Protein AF-A0A1N7HBE9-F1 (afdb_monomer)

Sequence (327 aa):
MQESDSPNISLRGACPQGVALETVLSQELDSTIQSYLCTLSNEVPDSTYLSHKTTLQTFCEWCITNSVRFDGPIEEDVCQFIQHLLWDSDLAIATVRSHICSLGNYLAYAFQQNPELVMHHLASPLVGASNPDLETLGKQIIGNRVSETSSVTSSDVIESLISDLRQRQFGTRTHAYLELLLDTKSRPEQIRQLNLKDLALKRGQVRVGIPDTHVVNTVGLVTERSVALTKKTVDAVETYVEYERDDVIKTEAEPLFTTLNGRASRSTLRRSIKRASQEAVSNSSLTQQPSGASLTEHDVSEIQPQPITPNDVWQYATSKILEVDNK

Nearest PDB structures (foldseek):
  3nrw-assembly1_A  TM=8.653E-01  e=2.962E-01  Haloarcula marismortui

Mean predicted aligned error: 10.32 Å

InterPro domains:
  IPR002104 Integrase, catalytic domain [PF00589] (154-283)
  IPR002104 Integrase, catalytic domain [PS51898] (147-327)
  IPR010998 Integrase/recombinase, N-terminal [G3DSA:1.10.150.130] (25-129)
  IPR011010 DNA breaking-rejoining enzyme, catalytic core [SSF56349] (154-280)
  IPR013762 Integrase-like, catalytic domain superfamily [G3DSA:1.10.443.10] (152-313)

Radius of gyration: 26.14 Å; Cα contacts (8 Å, |Δi|>4): 370; chains: 1; bounding box: 101×77×58 Å

Solvent-accessible surface area (backbone atoms only — not comparable to full-atom values): 18674 Å² total; per-residue (Å²): 132,90,82,91,83,79,89,83,87,80,78,84,78,84,77,75,65,63,66,58,49,56,52,51,54,53,50,54,54,47,53,53,50,50,54,53,50,56,53,35,64,75,69,46,58,69,71,59,34,49,52,38,52,54,38,51,51,56,49,48,55,48,31,64,75,66,71,59,72,96,85,64,88,55,53,65,58,50,51,53,50,52,49,41,42,46,67,79,63,65,43,55,68,72,57,51,50,53,36,50,56,39,48,25,45,49,49,14,51,77,68,49,49,52,42,71,59,44,43,47,57,63,24,32,77,22,52,81,36,93,48,68,67,46,24,50,46,19,45,60,71,64,34,71,78,68,66,77,68,71,47,70,72,50,52,56,49,50,53,37,28,54,51,39,28,65,74,76,38,57,25,31,72,59,35,29,53,49,39,51,23,45,60,62,46,42,57,58,67,43,64,57,66,33,25,55,87,36,50,39,60,96,74,28,30,37,53,42,59,43,62,67,90,37,70,47,23,65,66,64,72,34,49,53,30,80,36,73,44,52,70,70,39,37,58,22,38,51,41,13,62,75,77,64,50,52,72,78,58,85,49,98,69,42,55,56,50,42,35,90,87,29,66,52,47,73,68,54,56,36,49,46,39,26,52,46,29,51,51,20,48,71,74,35,76,88,67,67,70,78,92,83,71,95,73,62,89,85,70,79,77,80,81,73,81,78,67,45,40,52,63,56,50,21,49,51,35,47,51,49,57,56,58,65,75,78,113

pLDDT: mean 81.14, std 20.46, range [28.23, 98.56]

Foldseek 3Di:
DDDDDDDDDDDDDDDPPVVVVLVVQLVVLVVLLCVVLVLCVVQDDPVLSVLLVVLSVLLSVLCSVVVPGPPDDCLVVLVVVLVCCCPVVVDDLVSSLSSLLSVLLSVCLVVLHASLLSLLSNLLVQCVDPDPSSNVSSCPSNDCLLPDCPPPLNLVLLVLLLVCCLPPVFLALLNLLLQCLQQRLDASVQSLQDAPVQDPLVQQKGKTAHDCVRPCCVSPSHGIGITHHDPSSSRRLVSNQPPPADPCDPDPRHGSDADVVGRQDQVRNFVSQQVSSLVSCVVDCVPDDPPDDDDDPVPPPPDDRRGDGSSSSSSSSSVVSSVPVPD

Structure (mmCIF, N/CA/C/O backbone):
data_AF-A0A1N7HBE9-F1
#
_entry.id   AF-A0A1N7HBE9-F1
#
loop_
_atom_site.group_PDB
_atom_site.id
_atom_site.type_symbol
_atom_site.label_atom_id
_atom_site.label_alt_id
_atom_site.label_comp_id
_atom_site.label_asym_id
_atom_site.label_entity_id
_atom_site.label_seq_id
_atom_site.pdbx_PDB_ins_code
_atom_site.Cartn_x
_atom_site.Cartn_y
_atom_site.Cartn_z
_atom_site.occupancy
_atom_site.B_iso_or_equiv
_atom_site.auth_seq_id
_atom_site.auth_comp_id
_atom_site.auth_asym_id
_atom_site.auth_atom_id
_atom_site.pdbx_PDB_model_num
ATOM 1 N N . MET A 1 1 ? 75.462 -30.621 -12.087 1.00 37.31 1 MET A N 1
ATOM 2 C CA . MET A 1 1 ? 75.060 -30.750 -13.498 1.00 37.31 1 MET A CA 1
ATOM 3 C C . MET A 1 1 ? 74.000 -31.834 -13.529 1.00 37.31 1 MET A C 1
ATOM 5 O O . MET A 1 1 ? 74.346 -32.939 -13.140 1.00 37.31 1 MET A O 1
ATOM 9 N N . GLN A 1 2 ? 72.767 -31.458 -13.903 1.00 33.84 2 GLN A N 1
ATOM 10 C CA . GLN A 1 2 ? 71.602 -32.316 -14.203 1.00 33.84 2 GLN A CA 1
ATOM 11 C C . GLN A 1 2 ? 71.004 -33.134 -13.045 1.00 33.84 2 GLN A C 1
ATOM 13 O O . GLN A 1 2 ? 71.726 -33.657 -12.210 1.00 33.84 2 GLN A O 1
ATOM 18 N N . GLU A 1 3 ? 69.700 -33.345 -12.927 1.00 33.28 3 GLU A N 1
ATOM 19 C CA . GLU A 1 3 ? 68.480 -32.698 -13.427 1.00 33.28 3 GLU A CA 1
ATOM 20 C C . GLU A 1 3 ? 67.367 -33.326 -12.573 1.00 33.28 3 GLU A C 1
ATOM 22 O O . GLU A 1 3 ? 67.405 -34.515 -12.254 1.00 33.28 3 GLU A O 1
ATOM 27 N N . SER A 1 4 ? 66.437 -32.500 -12.121 1.00 36.34 4 SER A N 1
ATOM 28 C CA . SER A 1 4 ? 65.247 -32.876 -11.369 1.00 36.34 4 SER A CA 1
ATOM 29 C C . SER A 1 4 ? 64.140 -33.290 -12.333 1.00 36.34 4 SER A C 1
ATOM 31 O O . SER A 1 4 ? 63.755 -32.464 -13.153 1.00 36.34 4 SER A O 1
ATOM 33 N N . ASP A 1 5 ? 63.573 -34.486 -12.173 1.00 34.78 5 ASP A N 1
ATOM 34 C CA . ASP A 1 5 ? 62.325 -34.869 -12.841 1.00 34.78 5 ASP A CA 1
ATOM 35 C C . ASP A 1 5 ? 61.364 -35.524 -11.843 1.00 34.78 5 ASP A C 1
ATOM 37 O O . ASP A 1 5 ? 61.576 -36.628 -11.344 1.00 34.78 5 ASP A O 1
ATOM 41 N N . SER A 1 6 ? 60.293 -34.794 -11.532 1.00 36.91 6 SER A N 1
ATOM 42 C CA . SER A 1 6 ? 59.056 -35.303 -10.938 1.00 36.91 6 SER A CA 1
ATOM 43 C C . SER A 1 6 ? 57.959 -35.176 -11.995 1.00 36.91 6 SER A C 1
ATOM 45 O O . SER A 1 6 ? 57.883 -34.131 -12.645 1.00 36.91 6 SER A O 1
ATOM 47 N N . PRO A 1 7 ? 57.089 -36.181 -12.185 1.00 36.28 7 PRO A N 1
ATOM 48 C CA . PRO A 1 7 ? 56.039 -36.094 -13.179 1.00 36.28 7 PRO A CA 1
ATOM 49 C C . PRO A 1 7 ? 54.898 -35.191 -12.699 1.00 36.28 7 PRO A C 1
ATOM 51 O O . PRO A 1 7 ? 54.380 -35.290 -11.587 1.00 36.28 7 PRO A O 1
ATOM 54 N N . ASN A 1 8 ? 54.535 -34.312 -13.618 1.00 30.67 8 ASN A N 1
ATOM 55 C CA . ASN A 1 8 ? 53.486 -33.311 -13.600 1.00 30.67 8 ASN A CA 1
ATOM 56 C C . ASN A 1 8 ? 52.090 -33.978 -13.582 1.00 30.67 8 ASN A C 1
ATOM 58 O O . ASN A 1 8 ? 51.734 -34.681 -14.529 1.00 30.67 8 ASN A O 1
ATOM 62 N N . ILE A 1 9 ? 51.290 -33.765 -12.528 1.00 31.31 9 ILE A N 1
ATOM 63 C CA . ILE A 1 9 ? 49.853 -34.095 -12.519 1.00 31.31 9 ILE A CA 1
ATOM 64 C C . ILE A 1 9 ? 49.093 -32.840 -12.949 1.00 31.31 9 ILE A C 1
ATOM 66 O O . ILE A 1 9 ? 48.903 -31.899 -12.180 1.00 31.31 9 ILE A O 1
ATOM 70 N N . SER A 1 10 ? 48.681 -32.855 -14.213 1.00 31.17 10 SER A N 1
ATOM 71 C CA . SER A 1 10 ? 47.891 -31.820 -14.868 1.00 31.17 10 SER A CA 1
ATOM 72 C C . SER A 1 10 ? 46.397 -31.964 -14.542 1.00 31.17 10 SER A C 1
ATOM 74 O O . SER A 1 10 ? 45.813 -33.032 -14.712 1.00 31.17 10 SER A O 1
ATOM 76 N N . LEU A 1 11 ? 45.820 -30.847 -14.087 1.00 29.89 11 LEU A N 1
ATOM 77 C CA . LEU A 1 11 ? 44.450 -30.360 -14.298 1.00 29.89 11 LEU A CA 1
ATOM 78 C C . LEU A 1 11 ? 43.275 -31.309 -13.979 1.00 29.89 11 LEU A C 1
ATOM 80 O O . LEU A 1 11 ? 42.759 -32.039 -14.823 1.00 29.89 11 LEU A O 1
ATOM 84 N N . ARG A 1 12 ? 42.737 -31.152 -12.760 1.00 28.61 12 ARG A N 1
ATOM 85 C CA . ARG A 1 12 ? 41.327 -31.436 -12.449 1.00 28.61 12 ARG A CA 1
ATOM 86 C C . ARG A 1 12 ? 40.442 -30.408 -13.159 1.00 28.61 12 ARG A C 1
ATOM 88 O O . ARG A 1 12 ? 40.644 -29.207 -13.001 1.00 28.61 12 ARG A O 1
ATOM 95 N N . GLY A 1 13 ? 39.470 -30.909 -13.918 1.00 30.61 13 GLY A N 1
ATOM 96 C CA . GLY A 1 13 ? 38.489 -30.122 -14.656 1.00 30.61 13 GLY A CA 1
ATOM 97 C C . GLY A 1 13 ? 37.673 -29.177 -13.773 1.00 30.61 13 GLY A C 1
ATOM 98 O O . GLY A 1 13 ? 37.251 -29.526 -12.670 1.00 30.61 13 GLY A O 1
ATOM 99 N N . ALA A 1 14 ? 37.452 -27.976 -14.304 1.00 32.94 14 ALA A N 1
ATOM 100 C CA . ALA A 1 14 ? 36.482 -27.021 -13.801 1.00 32.94 14 ALA A CA 1
ATOM 101 C C . ALA A 1 14 ? 35.058 -27.583 -13.970 1.00 32.94 14 ALA A C 1
ATOM 103 O O . ALA A 1 14 ? 34.699 -28.119 -15.017 1.00 32.94 14 ALA A O 1
ATOM 104 N N . CYS A 1 15 ? 34.265 -27.476 -12.908 1.00 29.22 15 CYS A N 1
ATOM 105 C CA . CYS A 1 15 ? 32.875 -27.916 -12.835 1.00 29.22 15 CYS A CA 1
ATOM 106 C C . CYS A 1 15 ? 31.952 -26.947 -13.618 1.00 29.22 15 CYS A C 1
ATOM 108 O O . CYS A 1 15 ? 32.103 -25.736 -13.460 1.00 29.22 15 CYS A O 1
ATOM 110 N N . PRO A 1 16 ? 30.956 -27.424 -14.392 1.00 38.62 16 PRO A N 1
ATOM 111 C CA . PRO A 1 16 ? 30.071 -26.601 -15.228 1.00 38.62 16 PRO A CA 1
ATOM 112 C C . PRO A 1 16 ? 28.869 -26.033 -14.445 1.00 38.62 16 PRO A C 1
ATOM 114 O O . PRO A 1 16 ? 27.728 -26.118 -14.888 1.00 38.62 16 PRO A O 1
ATOM 117 N N . GLN A 1 17 ? 29.098 -25.485 -13.249 1.00 39.75 17 GLN A N 1
ATOM 118 C CA . GLN A 1 17 ? 28.000 -25.014 -12.390 1.00 39.75 17 GLN A CA 1
ATOM 119 C C . GLN A 1 17 ? 27.461 -23.623 -12.778 1.00 39.75 17 GLN A C 1
ATOM 121 O O . GLN A 1 17 ? 26.322 -23.323 -12.447 1.00 39.75 17 GLN A O 1
ATOM 126 N N . GLY A 1 18 ? 28.222 -22.804 -13.518 1.00 36.31 18 GLY A N 1
ATOM 127 C CA . GLY A 1 18 ? 27.780 -21.468 -13.957 1.00 36.31 18 GLY A CA 1
ATOM 128 C C . GLY A 1 18 ? 26.746 -21.498 -15.090 1.00 36.31 18 GLY A C 1
ATOM 129 O O . GLY A 1 18 ? 25.672 -20.924 -14.961 1.00 36.31 18 GLY A O 1
ATOM 130 N N . VAL A 1 19 ? 27.022 -22.259 -16.155 1.00 41.72 19 VAL A N 1
ATOM 131 C CA . VAL A 1 19 ? 26.182 -22.310 -17.371 1.00 41.72 19 VAL A CA 1
ATOM 132 C C . VAL A 1 19 ? 24.812 -22.942 -17.102 1.00 41.72 19 VAL A C 1
ATOM 134 O O . VAL A 1 19 ? 23.796 -22.500 -17.636 1.00 41.72 19 VAL A O 1
ATOM 137 N N . ALA A 1 20 ? 24.763 -23.967 -16.247 1.00 39.22 20 ALA A N 1
ATOM 138 C CA . ALA A 1 20 ? 23.508 -24.614 -15.874 1.00 39.22 20 ALA A CA 1
ATOM 139 C C . ALA A 1 20 ? 22.602 -23.682 -15.051 1.00 39.22 20 ALA A C 1
ATOM 141 O O . ALA A 1 20 ? 21.390 -23.707 -15.232 1.00 39.22 20 ALA A O 1
ATOM 142 N N . LEU A 1 21 ? 23.179 -22.839 -14.187 1.00 40.28 21 LEU A N 1
ATOM 143 C CA . LEU A 1 21 ? 22.418 -21.911 -13.350 1.00 40.28 21 LEU A CA 1
ATOM 144 C C . LEU A 1 21 ? 21.901 -20.704 -14.152 1.00 40.28 21 LEU A C 1
ATOM 146 O O . LEU A 1 21 ? 20.743 -20.330 -14.001 1.00 40.28 21 LEU A O 1
ATOM 150 N N . GLU A 1 22 ? 22.722 -20.146 -15.050 1.00 43.97 22 GLU A N 1
ATOM 151 C CA . GLU A 1 22 ? 22.319 -19.077 -15.985 1.00 43.97 22 GLU A CA 1
ATOM 152 C C . GLU A 1 22 ? 21.185 -19.526 -16.920 1.00 43.97 22 GLU A C 1
ATOM 154 O O . GLU A 1 22 ? 20.247 -18.771 -17.179 1.00 43.97 22 GLU A O 1
ATOM 159 N N . THR A 1 23 ? 21.226 -20.783 -17.377 1.00 48.75 23 THR A N 1
ATOM 160 C CA . THR A 1 23 ? 20.182 -21.363 -18.238 1.00 48.75 23 THR A CA 1
ATOM 161 C C . THR A 1 23 ? 18.854 -21.529 -17.491 1.00 48.75 23 THR A C 1
ATOM 163 O O . THR A 1 23 ? 17.800 -21.253 -18.056 1.00 48.75 23 THR A O 1
ATOM 166 N N . VAL A 1 24 ? 18.888 -21.949 -16.223 1.00 50.22 24 VAL A N 1
ATOM 167 C CA . VAL A 1 24 ? 17.680 -22.149 -15.400 1.00 50.22 24 VAL A CA 1
ATOM 168 C C . VAL A 1 24 ? 17.036 -20.813 -15.016 1.00 50.22 24 VAL A C 1
ATOM 170 O O . VAL A 1 24 ? 15.825 -20.667 -15.155 1.00 50.22 24 VAL A O 1
ATOM 173 N N . LEU A 1 25 ? 17.835 -19.815 -14.624 1.00 49.69 25 LEU A N 1
ATOM 174 C CA . LEU A 1 25 ? 17.343 -18.469 -14.300 1.00 49.69 25 LEU A CA 1
ATOM 175 C C . LEU A 1 25 ? 16.714 -17.775 -15.518 1.00 49.69 25 LEU A C 1
ATOM 177 O O . LEU A 1 25 ? 15.655 -17.161 -15.397 1.00 49.69 25 LEU A O 1
ATOM 181 N N . SER A 1 26 ? 17.319 -17.933 -16.702 1.00 57.06 26 SER A N 1
ATOM 182 C CA . SER A 1 26 ? 16.753 -17.421 -17.959 1.00 57.06 26 SER A CA 1
ATOM 183 C C . SER A 1 26 ? 15.410 -18.085 -18.287 1.00 57.06 26 SER A C 1
ATOM 185 O O . SER A 1 26 ? 14.478 -17.412 -18.711 1.00 57.06 26 SER A O 1
ATOM 187 N N . GLN A 1 27 ? 15.273 -19.391 -18.035 1.00 60.75 27 GLN A N 1
ATOM 188 C CA . GLN A 1 27 ? 14.037 -20.139 -18.294 1.00 60.75 27 GLN A CA 1
ATOM 189 C C . GLN A 1 27 ? 12.892 -19.786 -17.332 1.00 60.75 27 GLN A C 1
ATOM 191 O O . GLN A 1 27 ? 11.740 -19.698 -17.764 1.00 60.75 27 GLN A O 1
ATOM 196 N N . GLU A 1 28 ? 13.173 -19.581 -16.042 1.00 59.94 28 GLU A N 1
ATOM 197 C CA . GLU A 1 28 ? 12.152 -19.190 -15.059 1.00 59.94 28 GLU A CA 1
ATOM 198 C C . GLU A 1 28 ? 11.640 -17.764 -15.302 1.00 59.94 28 GLU A C 1
ATOM 200 O O . GLU A 1 28 ? 10.419 -17.543 -15.322 1.00 59.94 28 GLU A O 1
ATOM 205 N N . LEU A 1 29 ? 12.555 -16.822 -15.565 1.00 65.62 29 LEU A N 1
ATOM 206 C CA . LEU A 1 29 ? 12.225 -15.444 -15.925 1.00 65.62 29 LEU A CA 1
ATOM 207 C C . LEU A 1 29 ? 11.403 -15.400 -17.218 1.00 65.62 29 LEU A C 1
ATOM 209 O O . LEU A 1 29 ? 10.340 -14.775 -17.249 1.00 65.62 29 LEU A O 1
ATOM 213 N N . ASP A 1 30 ? 11.826 -16.151 -18.239 1.00 72.75 30 ASP A N 1
ATOM 214 C CA . ASP A 1 30 ? 11.079 -16.280 -19.486 1.00 72.75 30 ASP A CA 1
ATOM 215 C C . ASP A 1 30 ? 9.675 -16.833 -19.233 1.00 72.75 30 ASP A C 1
ATOM 217 O O . ASP A 1 30 ? 8.698 -16.258 -19.703 1.00 72.75 30 ASP A O 1
ATOM 221 N N . SER A 1 31 ? 9.521 -17.901 -18.447 1.00 79.31 31 SER A N 1
ATOM 222 C CA . SER A 1 31 ? 8.203 -18.513 -18.222 1.00 79.31 31 SER A CA 1
ATOM 223 C C . SER A 1 31 ? 7.200 -17.564 -17.545 1.00 79.31 31 SER A C 1
ATOM 225 O O . SER A 1 31 ? 6.038 -17.485 -17.961 1.00 79.31 31 SER A O 1
ATOM 227 N N . THR A 1 32 ? 7.650 -16.785 -16.555 1.00 85.31 32 THR A N 1
ATOM 228 C CA . THR A 1 32 ? 6.804 -15.833 -15.818 1.00 85.31 32 THR A CA 1
ATOM 229 C C . THR A 1 32 ? 6.439 -14.633 -16.691 1.00 85.31 32 THR A C 1
ATOM 231 O O . THR A 1 32 ? 5.277 -14.216 -16.727 1.00 85.31 32 THR A O 1
ATOM 234 N N . ILE A 1 33 ? 7.399 -14.114 -17.462 1.00 89.06 33 ILE A N 1
ATOM 235 C CA . ILE A 1 33 ? 7.169 -13.032 -18.427 1.00 89.06 33 ILE A CA 1
ATOM 236 C C . ILE A 1 33 ? 6.214 -13.475 -19.533 1.00 89.06 33 ILE A C 1
ATOM 238 O O . ILE A 1 33 ? 5.303 -12.725 -19.883 1.00 89.06 33 ILE A O 1
ATOM 242 N N . GLN A 1 34 ? 6.365 -14.692 -20.059 1.00 89.00 34 GLN A N 1
ATOM 243 C CA . GLN A 1 34 ? 5.455 -15.220 -21.076 1.00 89.00 34 GLN A CA 1
ATOM 244 C C . GLN A 1 34 ? 4.027 -15.348 -20.535 1.00 89.00 34 GLN A C 1
ATOM 246 O O . GLN A 1 34 ? 3.089 -14.934 -21.212 1.00 89.00 34 GLN A O 1
ATOM 251 N N . SER A 1 35 ? 3.846 -15.843 -19.305 1.00 91.44 35 SER A N 1
ATOM 252 C CA . SER A 1 35 ? 2.530 -15.914 -18.650 1.00 91.44 35 SER A CA 1
ATOM 253 C C . SER A 1 35 ? 1.878 -14.528 -18.508 1.00 91.44 35 SER A C 1
ATOM 255 O O . SER A 1 35 ? 0.718 -14.320 -18.887 1.00 91.44 35 SER A O 1
ATOM 257 N N . TYR A 1 36 ? 2.655 -13.548 -18.040 1.00 94.19 36 TYR A N 1
ATOM 258 C CA . TYR A 1 36 ? 2.229 -12.156 -17.912 1.00 94.19 36 TYR A CA 1
ATOM 259 C C . TYR A 1 36 ? 1.804 -11.547 -19.256 1.00 94.19 36 TYR A C 1
ATOM 261 O O . TYR A 1 36 ? 0.703 -11.006 -19.392 1.00 94.19 36 TYR A O 1
ATOM 269 N N . LEU A 1 37 ? 2.665 -11.663 -20.271 1.00 94.12 37 LEU A N 1
ATOM 270 C CA . LEU A 1 37 ? 2.432 -11.106 -21.601 1.00 94.12 37 LEU A CA 1
ATOM 271 C C . LEU A 1 37 ? 1.292 -11.811 -22.338 1.00 94.12 37 LEU A C 1
ATOM 273 O O . LEU A 1 37 ? 0.548 -11.147 -23.057 1.00 94.12 37 LEU A O 1
ATOM 277 N N . CYS A 1 38 ? 1.125 -13.122 -22.148 1.00 93.88 38 CYS A N 1
ATOM 278 C CA . CYS A 1 38 ? 0.017 -13.879 -22.722 1.00 93.88 38 CYS A CA 1
ATOM 279 C C . CYS A 1 38 ? -1.325 -13.357 -22.201 1.00 93.88 38 CYS A C 1
ATOM 281 O O . CYS A 1 38 ? -2.223 -13.075 -22.994 1.00 93.88 38 CYS A O 1
ATOM 283 N N . THR A 1 39 ? -1.434 -13.129 -20.892 1.00 94.06 39 THR A N 1
ATOM 284 C CA . THR A 1 39 ? -2.653 -12.563 -20.296 1.00 94.06 39 THR A CA 1
ATOM 285 C C . THR A 1 39 ? -2.919 -11.152 -20.821 1.00 94.06 39 THR A C 1
ATOM 287 O O . THR A 1 39 ? -4.007 -10.870 -21.314 1.00 94.06 39 THR A O 1
ATOM 290 N N . LEU A 1 40 ? -1.905 -10.280 -20.818 1.00 93.19 40 LEU A N 1
ATOM 291 C CA . LEU A 1 40 ? -2.038 -8.916 -21.342 1.00 93.19 40 LEU A CA 1
ATOM 292 C C . LEU A 1 40 ? -2.472 -8.882 -22.809 1.00 93.19 40 LEU A C 1
ATOM 294 O O . LEU A 1 40 ? -3.333 -8.086 -23.162 1.00 93.19 40 LEU A O 1
ATOM 298 N N . SER A 1 41 ? -1.911 -9.748 -23.656 1.00 93.44 41 SER A N 1
ATOM 299 C CA . SER A 1 41 ? -2.206 -9.743 -25.095 1.00 93.44 41 SER A CA 1
ATOM 300 C C . SER A 1 41 ? -3.689 -9.930 -25.432 1.00 93.44 41 SER A C 1
ATOM 302 O O . SER A 1 41 ? -4.118 -9.509 -26.501 1.00 93.44 41 SER A O 1
ATOM 304 N N . ASN A 1 42 ? -4.465 -10.528 -24.522 1.00 92.00 42 ASN A N 1
ATOM 305 C CA . ASN A 1 42 ? -5.896 -10.764 -24.707 1.00 92.00 42 ASN A CA 1
ATOM 306 C C . ASN A 1 42 ? -6.777 -9.707 -24.022 1.00 92.00 42 ASN A C 1
ATOM 308 O O . ASN A 1 42 ? -7.906 -9.488 -24.452 1.00 92.00 42 ASN A O 1
ATOM 312 N N . GLU A 1 43 ? -6.276 -9.067 -22.962 1.00 93.38 43 GLU A N 1
ATOM 313 C CA . GLU A 1 43 ? -7.100 -8.299 -22.017 1.00 93.38 43 GLU A CA 1
ATOM 314 C C . GLU A 1 43 ? -6.852 -6.779 -22.060 1.00 93.38 43 GLU A C 1
ATOM 316 O O . GLU A 1 43 ? -7.629 -6.011 -21.488 1.00 93.38 43 GLU A O 1
ATOM 321 N N . VAL A 1 44 ? -5.782 -6.306 -22.716 1.00 93.19 44 VAL A N 1
ATOM 322 C CA . VAL A 1 44 ? -5.456 -4.868 -22.807 1.00 93.19 44 VAL A CA 1
ATOM 323 C C . VAL A 1 44 ? -5.311 -4.384 -24.253 1.00 93.19 44 VAL A C 1
ATOM 325 O O . VAL A 1 44 ? -5.085 -5.191 -25.151 1.00 93.19 44 VAL A O 1
ATOM 328 N N . PRO A 1 45 ? -5.395 -3.062 -24.513 1.00 95.56 45 PRO A N 1
ATOM 329 C CA . PRO A 1 45 ? -5.121 -2.515 -25.839 1.00 95.56 45 PRO A CA 1
ATOM 330 C C . PRO A 1 45 ? -3.709 -2.846 -26.345 1.00 95.56 45 PRO A C 1
ATOM 332 O O . PRO A 1 45 ? -2.753 -2.860 -25.564 1.00 95.56 45 PRO A O 1
ATOM 335 N N . ASP A 1 46 ? -3.560 -2.982 -27.668 1.00 93.94 46 ASP A N 1
ATOM 336 C CA . ASP A 1 46 ? -2.283 -3.294 -28.336 1.00 93.94 46 ASP A CA 1
ATOM 337 C C . ASP A 1 46 ? -1.139 -2.365 -27.916 1.00 93.94 46 ASP A C 1
ATOM 339 O O . ASP A 1 46 ? -0.003 -2.803 -27.748 1.00 93.94 46 ASP A O 1
ATOM 343 N N . SER A 1 47 ? -1.428 -1.078 -27.710 1.00 93.00 47 SER A N 1
ATOM 344 C CA . SER A 1 47 ? -0.437 -0.095 -27.266 1.00 93.00 47 SER A CA 1
ATOM 345 C C . SER A 1 47 ? 0.095 -0.390 -25.859 1.00 93.00 47 SER A C 1
ATOM 347 O O . SER A 1 47 ? 1.298 -0.273 -25.621 1.00 93.00 47 SER A O 1
ATOM 349 N N . THR A 1 48 ? -0.771 -0.811 -24.933 1.00 93.00 48 THR A N 1
ATOM 350 C CA . THR A 1 48 ? -0.385 -1.214 -23.575 1.00 93.00 48 THR A CA 1
ATOM 351 C C . THR A 1 48 ? 0.407 -2.517 -23.609 1.00 93.00 48 THR A C 1
ATOM 353 O O . THR A 1 48 ? 1.481 -2.590 -23.011 1.00 93.00 48 THR A O 1
ATOM 356 N N . TYR A 1 49 ? -0.070 -3.516 -24.360 1.00 94.81 49 TYR A N 1
ATOM 357 C CA . TYR A 1 49 ? 0.651 -4.775 -24.553 1.00 94.81 49 TYR A CA 1
ATOM 358 C C . TYR A 1 49 ? 2.055 -4.538 -25.126 1.00 94.81 49 TYR A C 1
ATOM 360 O O . TYR A 1 49 ? 3.036 -5.043 -24.580 1.00 94.81 49 TYR A O 1
ATOM 368 N N . LEU A 1 50 ? 2.173 -3.728 -26.182 1.00 92.56 50 LEU A N 1
ATOM 369 C CA . LEU A 1 50 ? 3.448 -3.457 -26.840 1.00 92.56 50 LEU A CA 1
ATOM 370 C C . LEU A 1 50 ? 4.417 -2.703 -25.922 1.00 92.56 50 LEU A C 1
ATOM 372 O O . LEU A 1 50 ? 5.593 -3.049 -25.885 1.00 92.56 50 LEU A O 1
ATOM 376 N N . SER A 1 51 ? 3.933 -1.738 -25.130 1.00 93.44 51 SER A N 1
ATOM 377 C CA . SER A 1 51 ? 4.752 -1.049 -24.120 1.00 93.44 51 SER A CA 1
ATOM 378 C C . SER A 1 51 ? 5.359 -2.034 -23.119 1.00 93.44 51 SER A C 1
ATOM 380 O O . SER A 1 51 ? 6.562 -1.999 -22.847 1.00 93.44 51 SER A O 1
ATOM 382 N N . HIS A 1 52 ? 4.537 -2.948 -22.597 1.00 95.12 52 HIS A N 1
ATOM 383 C CA . HIS A 1 52 ? 4.981 -3.958 -21.642 1.00 95.12 52 HIS A CA 1
ATOM 384 C C . HIS A 1 52 ? 5.952 -4.947 -22.285 1.00 95.12 52 HIS A C 1
ATOM 386 O O . HIS A 1 52 ? 7.014 -5.207 -21.727 1.00 95.12 52 HIS A O 1
ATOM 392 N N . LYS A 1 53 ? 5.628 -5.452 -23.479 1.00 93.56 53 LYS A N 1
ATOM 393 C CA . LYS A 1 53 ? 6.476 -6.384 -24.223 1.00 93.56 53 LYS A CA 1
ATOM 394 C C . LYS A 1 53 ? 7.859 -5.797 -24.493 1.00 93.56 53 LYS A C 1
ATOM 396 O O . LYS A 1 53 ? 8.846 -6.422 -24.124 1.00 93.56 53 LYS A O 1
ATOM 401 N N . THR A 1 54 ? 7.923 -4.602 -25.078 1.00 92.88 54 THR A N 1
ATOM 402 C CA . THR A 1 54 ? 9.191 -3.928 -25.386 1.00 92.88 54 THR A CA 1
ATOM 403 C C . THR A 1 54 ? 10.011 -3.717 -24.120 1.00 92.88 54 THR A C 1
ATOM 405 O O . THR A 1 54 ? 11.178 -4.088 -24.081 1.00 92.88 54 THR A O 1
ATOM 408 N N . THR A 1 55 ? 9.388 -3.202 -23.054 1.00 94.25 55 THR A N 1
ATOM 409 C CA . THR A 1 55 ? 10.074 -2.986 -21.773 1.00 94.25 55 THR A CA 1
ATOM 410 C C . THR A 1 55 ? 10.688 -4.273 -21.232 1.00 94.25 55 THR A C 1
ATOM 412 O O . THR A 1 55 ? 11.852 -4.272 -20.841 1.00 94.25 55 THR A O 1
ATOM 415 N N . LEU A 1 56 ? 9.912 -5.359 -21.190 1.00 93.19 56 LEU A N 1
ATOM 416 C CA . LEU A 1 56 ? 10.360 -6.619 -20.603 1.00 93.19 56 LEU A CA 1
ATOM 417 C C . LEU A 1 56 ? 11.436 -7.298 -21.448 1.00 93.19 56 LEU A C 1
ATOM 419 O O . LEU A 1 56 ? 12.350 -7.877 -20.876 1.00 93.19 56 LEU A O 1
ATOM 423 N N . GLN A 1 57 ? 11.380 -7.179 -22.776 1.00 91.06 57 GLN A N 1
ATOM 424 C CA . GLN A 1 57 ? 12.450 -7.655 -23.656 1.00 91.06 57 GLN A CA 1
ATOM 425 C C . GLN A 1 57 ? 13.759 -6.907 -23.391 1.00 91.06 57 GLN A C 1
ATOM 427 O O . GLN A 1 57 ? 14.767 -7.546 -23.103 1.00 91.06 57 GLN A O 1
ATOM 432 N N . THR A 1 58 ? 13.724 -5.569 -23.380 1.00 91.62 58 THR A N 1
ATOM 433 C CA . THR A 1 58 ? 14.902 -4.743 -23.068 1.00 91.62 58 THR A CA 1
ATOM 434 C C . THR A 1 58 ? 15.467 -5.064 -21.686 1.00 91.62 58 THR A C 1
ATOM 436 O O . THR A 1 58 ? 16.677 -5.174 -21.514 1.00 91.62 58 THR A O 1
ATOM 439 N N . PHE A 1 59 ? 14.597 -5.246 -20.694 1.00 90.31 59 PHE A N 1
ATOM 440 C CA . PHE A 1 59 ? 15.017 -5.591 -19.342 1.00 90.31 59 PHE A CA 1
ATOM 441 C C . PHE A 1 59 ? 15.657 -6.987 -19.267 1.00 90.31 59 PHE A C 1
ATOM 443 O O . PHE A 1 59 ? 16.705 -7.134 -18.648 1.00 90.31 59 PHE A O 1
ATOM 450 N N . CYS A 1 60 ? 15.101 -7.996 -19.946 1.00 87.69 60 CYS A N 1
ATOM 451 C CA . CYS A 1 60 ? 15.694 -9.339 -19.989 1.00 87.69 60 CYS A CA 1
ATOM 452 C C . CYS A 1 60 ? 17.067 -9.346 -20.662 1.00 87.69 60 CYS A C 1
ATOM 454 O O . CYS A 1 60 ? 18.007 -9.936 -20.136 1.00 87.69 60 CYS A O 1
ATOM 456 N N . GLU A 1 61 ? 17.195 -8.673 -21.807 1.00 88.19 61 GLU A N 1
ATOM 457 C CA . GLU A 1 61 ? 18.468 -8.532 -22.520 1.00 88.19 61 GLU A CA 1
ATOM 458 C C . GLU A 1 61 ? 19.530 -7.876 -21.629 1.00 88.19 61 GLU A C 1
ATOM 460 O O . GLU A 1 61 ? 20.677 -8.333 -21.567 1.00 88.19 61 GLU A O 1
ATOM 465 N N . TRP A 1 62 ? 19.130 -6.848 -20.877 1.00 91.19 62 TRP A N 1
ATOM 466 C CA . TRP A 1 62 ? 19.993 -6.193 -19.907 1.00 91.19 62 TRP A CA 1
ATOM 467 C C . TRP A 1 62 ? 20.381 -7.125 -18.748 1.00 91.19 62 TRP A C 1
ATOM 469 O O . TRP A 1 62 ? 21.566 -7.214 -18.424 1.00 91.19 62 TRP A O 1
ATOM 479 N N . CYS A 1 63 ? 19.436 -7.875 -18.169 1.00 87.12 63 CYS A N 1
ATOM 480 C CA . CYS A 1 63 ? 19.724 -8.835 -17.099 1.00 87.12 63 CYS A CA 1
ATOM 481 C C . CYS A 1 63 ? 20.709 -9.923 -17.543 1.00 87.12 63 CYS A C 1
ATOM 483 O O . CYS A 1 63 ? 21.640 -10.235 -16.803 1.00 87.12 63 CYS A O 1
ATOM 485 N N . ILE A 1 64 ? 20.545 -10.464 -18.757 1.00 85.25 64 ILE A N 1
ATOM 486 C CA . ILE A 1 64 ? 21.456 -11.466 -19.333 1.00 85.25 64 ILE A CA 1
ATOM 487 C C . ILE A 1 64 ? 22.859 -10.875 -19.497 1.00 85.25 64 ILE A C 1
ATOM 489 O O . ILE A 1 64 ? 23.844 -11.504 -19.118 1.00 85.25 64 ILE A O 1
ATOM 493 N N . THR A 1 65 ? 22.950 -9.652 -20.024 1.00 88.56 65 THR A N 1
ATOM 494 C CA . THR A 1 65 ? 24.231 -8.970 -20.266 1.00 88.56 65 THR A CA 1
ATOM 495 C C . THR A 1 65 ? 24.989 -8.675 -18.970 1.00 88.56 65 THR A C 1
ATOM 497 O O . THR A 1 65 ? 26.216 -8.742 -18.951 1.00 88.56 65 THR A O 1
ATOM 500 N N . ASN A 1 66 ? 24.268 -8.378 -17.887 1.00 87.00 66 ASN A N 1
ATOM 501 C CA . ASN A 1 66 ? 24.844 -7.984 -16.599 1.00 87.00 66 ASN A CA 1
ATOM 502 C C . ASN A 1 66 ? 24.844 -9.115 -15.556 1.00 87.00 66 ASN A C 1
ATOM 504 O O . ASN A 1 66 ? 25.183 -8.878 -14.400 1.00 87.00 66 ASN A O 1
ATOM 508 N N . SER A 1 67 ? 24.479 -10.343 -15.948 1.00 85.00 67 SER A N 1
ATOM 509 C CA . SER A 1 67 ? 24.399 -11.515 -15.061 1.00 85.00 67 SER A CA 1
ATOM 510 C C . SER A 1 67 ? 23.545 -11.285 -13.801 1.00 85.00 67 SER A C 1
ATOM 512 O O . SER A 1 67 ? 23.840 -11.827 -12.731 1.00 85.00 67 SER A O 1
ATOM 514 N N . VAL A 1 68 ? 22.476 -10.496 -13.932 1.00 81.75 68 VAL A N 1
ATOM 515 C CA . VAL A 1 68 ? 21.536 -10.183 -12.847 1.00 81.75 68 VAL A CA 1
ATOM 516 C C . VAL A 1 68 ? 20.675 -11.403 -12.540 1.00 81.75 68 VAL A C 1
ATOM 518 O O . VAL A 1 68 ? 20.134 -12.043 -13.445 1.00 81.75 68 VAL A O 1
ATOM 521 N N . ARG A 1 69 ? 20.536 -11.728 -11.252 1.00 71.31 69 ARG A N 1
ATOM 522 C CA . ARG A 1 69 ? 19.727 -12.860 -10.788 1.00 71.31 69 ARG A CA 1
ATOM 523 C C . ARG A 1 69 ? 18.402 -12.385 -10.219 1.00 71.31 69 ARG A C 1
ATOM 525 O O . ARG A 1 69 ? 18.348 -11.428 -9.461 1.00 71.31 69 ARG A O 1
ATOM 532 N N . PHE A 1 70 ? 17.334 -13.100 -10.557 1.00 67.50 70 PHE A N 1
ATOM 533 C CA . PHE A 1 70 ? 15.965 -12.748 -10.178 1.00 67.50 70 PHE A CA 1
ATOM 534 C C . PHE A 1 70 ? 15.491 -13.427 -8.881 1.00 67.50 70 PHE A C 1
ATOM 536 O O . PHE A 1 70 ? 14.319 -13.771 -8.740 1.00 67.50 70 PHE A O 1
ATOM 543 N N . ASP A 1 71 ? 16.410 -13.675 -7.950 1.00 66.12 71 ASP A N 1
ATOM 544 C CA . ASP A 1 71 ? 16.179 -14.400 -6.696 1.00 66.12 71 ASP A CA 1
ATOM 545 C C . ASP A 1 71 ? 16.412 -13.536 -5.438 1.00 66.12 71 ASP A C 1
ATOM 547 O O . ASP A 1 71 ? 16.338 -14.045 -4.316 1.00 66.12 71 ASP A O 1
ATOM 551 N N . GLY A 1 72 ? 16.649 -12.229 -5.610 1.00 60.69 72 GLY A N 1
ATOM 552 C CA . GLY A 1 72 ? 17.003 -11.287 -4.545 1.00 60.69 72 GLY A CA 1
ATOM 553 C C . GLY A 1 72 ? 16.308 -9.916 -4.631 1.00 60.69 72 GLY A C 1
ATOM 554 O O . GLY A 1 72 ? 15.384 -9.737 -5.427 1.00 60.69 72 GLY A O 1
ATOM 555 N N . PRO A 1 73 ? 16.712 -8.954 -3.776 1.00 64.62 73 PRO A N 1
ATOM 556 C CA . PRO A 1 73 ? 16.227 -7.575 -3.831 1.00 64.62 73 PRO A CA 1
ATOM 557 C C . PRO A 1 73 ? 16.571 -6.949 -5.185 1.00 64.62 73 PRO A C 1
ATOM 559 O O . PRO A 1 73 ? 17.726 -6.934 -5.596 1.00 64.62 73 PRO A O 1
ATOM 562 N N . ILE A 1 74 ? 15.548 -6.458 -5.880 1.00 75.38 74 ILE A N 1
ATOM 563 C CA . ILE A 1 74 ? 15.625 -6.009 -7.275 1.00 75.38 74 ILE A CA 1
ATOM 564 C C . ILE A 1 74 ? 15.853 -4.497 -7.403 1.00 75.38 74 ILE A C 1
ATOM 566 O O . ILE A 1 74 ? 15.977 -3.962 -8.502 1.00 75.38 74 ILE A O 1
ATOM 570 N N . GLU A 1 75 ? 15.865 -3.776 -6.285 1.00 77.19 75 GLU A N 1
ATOM 571 C CA . GLU A 1 75 ? 15.941 -2.318 -6.249 1.00 77.19 75 GLU A CA 1
ATOM 572 C C . GLU A 1 75 ? 17.262 -1.806 -6.830 1.00 77.19 75 GLU A C 1
ATOM 574 O O . GLU A 1 75 ? 17.263 -0.872 -7.636 1.00 77.19 75 GLU A O 1
ATOM 579 N N . GLU A 1 76 ? 18.378 -2.436 -6.454 1.00 79.62 76 GLU A N 1
ATOM 580 C CA . GLU A 1 76 ? 19.704 -2.076 -6.960 1.00 79.62 76 GLU A CA 1
ATOM 581 C C . GLU A 1 76 ? 19.819 -2.376 -8.457 1.00 79.62 76 GLU A C 1
ATOM 583 O O . GLU A 1 76 ? 20.216 -1.501 -9.230 1.00 79.62 76 GLU A O 1
ATOM 588 N N . ASP A 1 77 ? 19.371 -3.558 -8.883 1.00 85.94 77 ASP A N 1
ATOM 589 C CA . ASP A 1 77 ? 19.371 -3.958 -10.291 1.00 85.94 77 ASP A CA 1
ATOM 590 C C . ASP A 1 77 ? 18.502 -3.029 -11.144 1.00 85.94 77 ASP A C 1
ATOM 592 O O . ASP A 1 77 ? 18.904 -2.603 -12.225 1.00 85.94 77 ASP A O 1
ATOM 596 N N . VAL A 1 78 ? 17.324 -2.634 -10.655 1.00 86.50 78 VAL A N 1
ATOM 597 C CA . VAL A 1 78 ? 16.462 -1.683 -11.371 1.00 86.50 78 VAL A CA 1
ATOM 598 C C . VAL A 1 78 ? 17.093 -0.297 -11.420 1.00 86.50 78 VAL A C 1
ATOM 600 O O . VAL A 1 78 ? 16.963 0.385 -12.435 1.00 86.50 78 VAL A O 1
ATOM 603 N N . CYS A 1 79 ? 17.806 0.130 -10.377 1.00 86.50 79 CYS A N 1
ATOM 604 C CA . CYS A 1 79 ? 18.547 1.387 -10.411 1.00 86.50 79 CYS A CA 1
ATOM 605 C C . CYS A 1 79 ? 19.644 1.355 -11.489 1.00 86.50 79 CYS A C 1
ATOM 607 O O . CYS A 1 79 ? 19.754 2.294 -12.278 1.00 86.50 79 CYS A O 1
ATOM 609 N N . GLN A 1 80 ? 20.402 0.260 -11.587 1.00 89.56 80 GLN A N 1
ATOM 610 C CA . GLN A 1 80 ? 21.400 0.079 -12.644 1.00 89.56 80 GLN A CA 1
ATOM 611 C C . GLN A 1 80 ? 20.753 0.002 -14.036 1.00 89.56 80 GLN A C 1
ATOM 613 O O . GLN A 1 80 ? 21.252 0.606 -14.985 1.00 89.56 80 GLN A O 1
ATOM 618 N N . PHE A 1 81 ? 19.595 -0.649 -14.160 1.00 92.25 81 PHE A N 1
ATOM 619 C CA . PHE A 1 81 ? 18.825 -0.670 -15.401 1.00 92.25 81 PHE A CA 1
ATOM 620 C C . PHE A 1 81 ? 18.355 0.732 -15.815 1.00 92.25 81 PHE A C 1
ATOM 622 O O . PHE A 1 81 ? 18.473 1.110 -16.978 1.00 92.25 81 PHE A O 1
ATOM 629 N N . ILE A 1 82 ? 17.870 1.545 -14.872 1.00 91.44 82 ILE A N 1
ATOM 630 C CA . ILE A 1 82 ? 17.495 2.947 -15.120 1.00 91.44 82 ILE A CA 1
ATOM 631 C C . ILE A 1 82 ? 18.691 3.745 -15.643 1.00 91.44 82 ILE A C 1
ATOM 633 O O . ILE A 1 82 ? 18.553 4.497 -16.607 1.00 91.44 82 ILE A O 1
ATOM 637 N N . GLN A 1 83 ? 19.855 3.574 -15.018 1.00 90.94 83 GLN A N 1
ATOM 638 C CA . GLN A 1 83 ? 21.097 4.228 -15.425 1.00 90.94 83 GLN A CA 1
ATOM 639 C C . GLN A 1 83 ? 21.510 3.814 -16.842 1.00 90.94 83 GLN A C 1
ATOM 641 O O . GLN A 1 83 ? 21.812 4.676 -17.664 1.00 90.94 83 GLN A O 1
ATOM 646 N N . HIS A 1 84 ? 21.419 2.522 -17.163 1.00 93.19 84 HIS A N 1
ATOM 647 C CA . HIS A 1 84 ? 21.659 2.005 -18.509 1.00 93.19 84 HIS A CA 1
ATOM 648 C C . HIS A 1 84 ? 20.717 2.632 -19.552 1.00 93.19 84 HIS A C 1
ATOM 650 O O . HIS A 1 84 ? 21.161 3.078 -20.612 1.00 93.19 84 HIS A O 1
ATOM 656 N N . LEU A 1 85 ? 19.418 2.725 -19.249 1.00 93.75 85 LEU A N 1
ATOM 657 C CA . LEU A 1 85 ? 18.447 3.342 -20.156 1.00 93.75 85 LEU A CA 1
ATOM 658 C C . LEU A 1 85 ? 18.729 4.836 -20.387 1.00 93.75 85 LEU A C 1
ATOM 660 O O . LEU A 1 85 ? 18.555 5.320 -21.504 1.00 93.75 85 LEU A O 1
ATOM 664 N N . LEU A 1 86 ? 19.148 5.565 -19.349 1.00 92.06 86 LEU A N 1
ATOM 665 C CA . LEU A 1 86 ? 19.430 6.999 -19.443 1.00 92.06 86 LEU A CA 1
ATOM 666 C C . LEU A 1 86 ? 20.761 7.304 -20.137 1.00 92.06 86 LEU A C 1
ATOM 668 O O . LEU A 1 86 ? 20.820 8.257 -20.904 1.00 92.06 86 LEU A O 1
ATOM 672 N N . TRP A 1 87 ? 21.822 6.546 -19.856 1.00 91.50 87 TRP A N 1
ATOM 673 C CA . TRP A 1 87 ? 23.184 6.927 -20.252 1.00 91.50 87 TRP A CA 1
ATOM 674 C C . TRP A 1 87 ? 23.748 6.100 -21.400 1.00 91.50 87 TRP A C 1
ATOM 676 O O . TRP A 1 87 ? 24.365 6.669 -22.297 1.00 91.50 87 TRP A O 1
ATOM 686 N N . ASP A 1 88 ? 23.518 4.788 -21.409 1.00 90.69 88 ASP A N 1
ATOM 687 C CA . ASP A 1 88 ? 24.047 3.925 -22.471 1.00 90.69 88 ASP A CA 1
ATOM 688 C C . ASP A 1 88 ? 23.118 3.923 -23.689 1.00 90.69 88 ASP A C 1
ATOM 690 O O . ASP A 1 88 ? 23.573 3.889 -24.831 1.00 90.69 88 ASP A O 1
ATOM 694 N N . SER A 1 89 ? 21.806 3.972 -23.440 1.00 89.88 89 SER A N 1
ATOM 695 C CA . SER A 1 89 ? 20.773 4.001 -24.484 1.00 89.88 89 SER A CA 1
ATOM 696 C C . SER A 1 89 ? 20.293 5.414 -24.844 1.00 89.88 89 SER A C 1
ATOM 698 O O . SER A 1 89 ? 19.488 5.550 -25.766 1.00 89.88 89 SER A O 1
ATOM 700 N N . ASP A 1 90 ? 20.761 6.445 -24.127 1.00 92.44 90 ASP A N 1
ATOM 701 C CA . ASP A 1 90 ? 20.435 7.870 -24.335 1.00 92.44 90 ASP A CA 1
ATOM 702 C C . ASP A 1 90 ? 18.917 8.148 -24.450 1.00 92.44 90 ASP A C 1
ATOM 704 O O . ASP A 1 90 ? 18.445 8.936 -25.277 1.00 92.44 90 ASP A O 1
ATOM 708 N N . LEU A 1 91 ? 18.101 7.446 -23.649 1.00 93.62 91 LEU A N 1
ATOM 709 C CA . LEU A 1 91 ? 16.647 7.599 -23.682 1.00 93.62 91 LEU A CA 1
ATOM 710 C C . LEU A 1 91 ? 16.186 8.808 -22.866 1.00 93.62 91 LEU A C 1
ATOM 712 O O . LEU A 1 91 ? 16.627 9.056 -21.746 1.00 93.62 91 LEU A O 1
ATOM 716 N N . ALA A 1 92 ? 15.171 9.507 -23.377 1.00 93.38 92 ALA A N 1
ATOM 717 C CA . ALA A 1 92 ? 14.525 10.590 -22.644 1.00 93.38 92 ALA A CA 1
ATOM 718 C C . ALA A 1 92 ? 13.878 10.098 -21.331 1.00 93.38 92 ALA A C 1
ATOM 720 O O . ALA A 1 92 ? 13.238 9.045 -21.297 1.00 93.38 92 ALA A O 1
ATOM 721 N N . ILE A 1 93 ? 13.921 10.928 -20.278 1.00 91.44 93 ILE A N 1
ATOM 722 C CA . ILE A 1 93 ? 13.353 10.637 -18.941 1.00 91.44 93 ILE A CA 1
ATOM 723 C C . ILE A 1 93 ? 11.897 10.145 -19.012 1.00 91.44 93 ILE A C 1
ATOM 725 O O . ILE A 1 93 ? 11.514 9.219 -18.299 1.00 91.44 93 ILE A O 1
ATOM 729 N N . ALA A 1 94 ? 11.073 10.728 -19.888 1.00 91.19 94 ALA A N 1
ATOM 730 C CA . ALA A 1 94 ? 9.674 10.322 -20.056 1.00 91.19 94 ALA A CA 1
ATOM 731 C C . ALA A 1 94 ? 9.526 8.890 -20.615 1.00 91.19 94 ALA A C 1
ATOM 733 O O . ALA A 1 94 ? 8.615 8.155 -20.220 1.00 91.19 94 ALA A O 1
ATOM 734 N N . THR A 1 95 ? 10.436 8.482 -21.502 1.00 93.69 95 THR A N 1
ATOM 735 C CA . THR A 1 95 ? 10.504 7.116 -22.033 1.00 93.69 95 THR A CA 1
ATOM 736 C C . THR A 1 95 ? 10.942 6.158 -20.935 1.00 93.69 95 THR A C 1
ATOM 738 O O . THR A 1 95 ? 10.240 5.184 -20.673 1.00 93.69 95 THR A O 1
ATOM 741 N N . VAL A 1 96 ? 12.020 6.481 -20.211 1.00 94.31 96 VAL A N 1
ATOM 742 C CA . VAL A 1 96 ? 12.502 5.669 -19.080 1.00 94.31 96 VAL A CA 1
ATOM 743 C C . VAL A 1 96 ? 11.405 5.488 -18.035 1.00 94.31 96 VAL A C 1
ATOM 745 O O . VAL A 1 96 ? 11.114 4.367 -17.634 1.00 94.31 96 VAL A O 1
ATOM 748 N N . ARG A 1 97 ? 10.689 6.555 -17.672 1.00 93.25 97 ARG A N 1
ATOM 749 C CA . ARG A 1 97 ? 9.527 6.472 -16.779 1.00 93.25 97 ARG A CA 1
ATOM 750 C C . ARG A 1 97 ? 8.484 5.463 -17.268 1.00 93.25 97 ARG A C 1
ATOM 752 O O . ARG A 1 97 ? 7.965 4.696 -16.463 1.00 93.25 97 ARG A O 1
ATOM 759 N N . SER A 1 98 ? 8.177 5.457 -18.565 1.00 91.81 98 SER A N 1
ATOM 760 C CA . SER A 1 98 ? 7.201 4.527 -19.153 1.00 91.81 98 SER A CA 1
ATOM 761 C C . SER A 1 98 ? 7.676 3.070 -19.074 1.00 91.81 98 SER A C 1
ATOM 763 O O . SER A 1 98 ? 6.877 2.184 -18.749 1.00 91.81 98 SER A O 1
ATOM 765 N N . HIS A 1 99 ? 8.978 2.833 -19.276 1.00 93.38 99 HIS A N 1
ATOM 766 C CA . HIS A 1 99 ? 9.605 1.533 -19.022 1.00 93.38 99 HIS A CA 1
ATOM 767 C C . HIS A 1 99 ? 9.449 1.135 -17.548 1.00 93.38 99 HIS A C 1
ATOM 769 O O . HIS A 1 99 ? 8.912 0.071 -17.256 1.00 93.38 99 HIS A O 1
ATOM 775 N N . ILE A 1 100 ? 9.806 2.004 -16.599 1.00 92.94 100 ILE A N 1
ATOM 776 C CA . ILE A 1 100 ? 9.721 1.674 -15.167 1.00 92.94 100 ILE A CA 1
ATOM 777 C C . ILE A 1 100 ? 8.279 1.432 -14.709 1.00 92.94 100 ILE A C 1
ATOM 779 O O . ILE A 1 100 ? 8.037 0.515 -13.929 1.00 92.94 100 ILE A O 1
ATOM 783 N N . CYS A 1 101 ? 7.291 2.158 -15.239 1.00 91.69 101 CYS A N 1
ATOM 784 C CA . CYS A 1 101 ? 5.880 1.866 -14.970 1.00 91.69 101 CYS A CA 1
ATOM 785 C C . CYS A 1 101 ? 5.448 0.486 -15.498 1.00 91.69 101 CYS A C 1
ATOM 787 O O . CYS A 1 101 ? 4.710 -0.229 -14.815 1.00 91.69 101 CYS A O 1
ATOM 789 N N . SER A 1 102 ? 5.892 0.098 -16.695 1.00 94.19 102 SER A N 1
ATOM 790 C CA . SER A 1 102 ? 5.574 -1.217 -17.273 1.00 94.19 102 SER A CA 1
ATOM 791 C C . SER A 1 102 ? 6.258 -2.345 -16.488 1.00 94.19 102 SER A C 1
ATOM 793 O O . SER A 1 102 ? 5.618 -3.345 -16.152 1.00 94.19 102 SER A O 1
ATOM 795 N N . LEU A 1 103 ? 7.529 -2.140 -16.123 1.00 93.12 103 LEU A N 1
ATOM 796 C CA . LEU A 1 103 ? 8.314 -3.058 -15.303 1.00 93.12 103 LEU A CA 1
ATOM 797 C C . LEU A 1 103 ? 7.701 -3.219 -13.908 1.00 93.12 103 LEU A C 1
ATOM 799 O O . LEU A 1 103 ? 7.475 -4.341 -13.477 1.00 93.12 103 LEU A O 1
ATOM 803 N N . GLY A 1 104 ? 7.331 -2.130 -13.232 1.00 92.38 104 GLY A N 1
ATOM 804 C CA . GLY A 1 104 ? 6.718 -2.190 -11.903 1.00 92.38 104 GLY A CA 1
ATOM 805 C C . GLY A 1 104 ? 5.395 -2.961 -11.864 1.00 92.38 104 GLY A C 1
ATOM 806 O O . GLY A 1 104 ? 5.126 -3.659 -10.889 1.00 92.38 104 GLY A O 1
ATOM 807 N N . ASN A 1 105 ? 4.588 -2.920 -12.934 1.00 93.38 105 ASN A N 1
ATOM 808 C CA . ASN A 1 105 ? 3.403 -3.782 -13.043 1.00 93.38 105 ASN A CA 1
ATOM 809 C C . ASN A 1 105 ? 3.783 -5.264 -13.170 1.00 93.38 105 ASN A C 1
ATOM 811 O O . ASN A 1 105 ? 3.165 -6.109 -12.525 1.00 93.38 105 ASN A O 1
ATOM 815 N N . TYR A 1 106 ? 4.808 -5.582 -13.963 1.00 93.56 106 TYR A N 1
ATOM 816 C CA . TYR A 1 106 ? 5.309 -6.951 -14.056 1.00 93.56 106 TYR A CA 1
ATOM 817 C C . TYR A 1 106 ? 5.864 -7.443 -12.714 1.00 93.56 106 TYR A C 1
ATOM 819 O O . TYR A 1 106 ? 5.496 -8.525 -12.274 1.00 93.56 106 TYR A O 1
ATOM 827 N N . LEU A 1 107 ? 6.677 -6.641 -12.023 1.00 91.62 107 LEU A N 1
ATOM 828 C CA . LEU A 1 107 ? 7.222 -6.993 -10.708 1.00 91.62 107 LEU A CA 1
ATOM 829 C C . LEU A 1 107 ? 6.114 -7.196 -9.670 1.00 91.62 107 LEU A C 1
ATOM 831 O O . LEU A 1 107 ? 6.170 -8.129 -8.874 1.00 91.62 107 LEU A O 1
ATOM 835 N N . ALA A 1 108 ? 5.064 -6.374 -9.710 1.00 92.50 108 ALA A N 1
ATOM 836 C CA . ALA A 1 108 ? 3.889 -6.575 -8.870 1.00 92.50 108 ALA A CA 1
ATOM 837 C C . ALA A 1 108 ? 3.203 -7.922 -9.143 1.00 92.50 108 ALA A C 1
ATOM 839 O O . ALA A 1 108 ? 2.789 -8.588 -8.198 1.00 92.50 108 ALA A O 1
ATOM 840 N N . TYR A 1 109 ? 3.129 -8.351 -10.406 1.00 93.44 109 TYR A N 1
ATOM 841 C CA . TYR A 1 109 ? 2.660 -9.689 -10.767 1.00 93.44 109 TYR A CA 1
ATOM 842 C C . TYR A 1 109 ? 3.608 -10.795 -10.287 1.00 93.44 109 TYR A C 1
ATOM 844 O O . TYR A 1 109 ? 3.167 -11.710 -9.590 1.00 93.44 109 TYR A O 1
ATOM 852 N N . ALA A 1 110 ? 4.898 -10.693 -10.603 1.00 89.94 110 ALA A N 1
ATOM 853 C CA . ALA A 1 110 ? 5.900 -11.701 -10.268 1.00 89.94 110 ALA A CA 1
ATOM 854 C C . ALA A 1 110 ? 5.984 -11.949 -8.752 1.00 89.94 110 ALA A C 1
ATOM 856 O O . ALA A 1 110 ? 6.060 -13.093 -8.313 1.00 89.94 110 ALA A O 1
ATOM 857 N N . PHE A 1 111 ? 5.882 -10.888 -7.947 1.00 88.88 111 PHE A N 1
ATOM 858 C CA . PHE A 1 111 ? 5.984 -10.967 -6.488 1.00 88.88 111 PHE A CA 1
ATOM 859 C C . PHE A 1 111 ? 4.638 -10.943 -5.754 1.00 88.88 111 PHE A C 1
ATOM 861 O O . PHE A 1 111 ? 4.621 -10.939 -4.524 1.00 88.88 111 PHE A O 1
ATOM 868 N N . GLN A 1 112 ? 3.510 -10.931 -6.476 1.00 91.00 112 GLN A N 1
ATOM 869 C CA . GLN A 1 112 ? 2.159 -10.854 -5.897 1.00 91.00 112 GLN A CA 1
ATOM 870 C C . GLN A 1 112 ? 1.998 -9.661 -4.928 1.00 91.00 112 GLN A C 1
ATOM 872 O O . GLN A 1 112 ? 1.478 -9.779 -3.814 1.00 91.00 112 GLN A O 1
ATOM 877 N N . GLN A 1 113 ? 2.482 -8.492 -5.356 1.00 90.88 113 GLN A N 1
ATOM 878 C CA . GLN A 1 113 ? 2.528 -7.251 -4.579 1.00 90.88 113 GLN A CA 1
ATOM 879 C C . GLN A 1 113 ? 1.597 -6.167 -5.134 1.00 90.88 113 GLN A C 1
ATOM 881 O O . GLN A 1 113 ? 1.018 -6.277 -6.212 1.00 90.88 113 GLN A O 1
ATOM 886 N N . ASN A 1 114 ? 1.456 -5.073 -4.380 1.00 91.06 114 ASN A N 1
ATOM 887 C CA . ASN A 1 114 ? 0.758 -3.879 -4.851 1.00 91.06 114 ASN A CA 1
ATOM 888 C C . ASN A 1 114 ? 1.671 -3.071 -5.795 1.00 91.06 114 ASN A C 1
ATOM 890 O O . ASN A 1 114 ? 2.732 -2.639 -5.336 1.00 91.06 114 ASN A O 1
ATOM 894 N N . PRO A 1 115 ? 1.253 -2.780 -7.045 1.00 91.56 115 PRO A N 1
ATOM 895 C CA . PRO A 1 115 ? 2.035 -1.958 -7.967 1.00 91.56 115 PRO A CA 1
ATOM 896 C C . PRO A 1 115 ? 2.441 -0.605 -7.388 1.00 91.56 115 PRO A C 1
ATOM 898 O O . PRO A 1 115 ? 3.562 -0.172 -7.603 1.00 91.56 115 PRO A O 1
ATOM 901 N N . GLU A 1 116 ? 1.578 0.060 -6.616 1.00 88.88 116 GLU A N 1
ATOM 902 C CA . GLU A 1 116 ? 1.913 1.352 -6.007 1.00 88.88 116 GLU A CA 1
ATOM 903 C C . GLU A 1 116 ? 3.085 1.217 -5.023 1.00 88.88 116 GLU A C 1
ATOM 905 O O . GLU A 1 116 ? 4.008 2.024 -5.066 1.00 88.88 116 GLU A O 1
ATOM 910 N N . LEU A 1 117 ? 3.109 0.157 -4.209 1.00 89.19 117 LEU A N 1
ATOM 911 C CA . LEU A 1 117 ? 4.220 -0.100 -3.288 1.00 89.19 117 LEU A CA 1
ATOM 912 C C . LEU A 1 117 ? 5.506 -0.449 -4.032 1.00 89.19 117 LEU A C 1
ATOM 914 O O . LEU A 1 117 ? 6.554 0.094 -3.701 1.00 89.19 117 LEU A O 1
ATOM 918 N N . VAL A 1 118 ? 5.417 -1.293 -5.063 1.00 90.44 118 VAL A N 1
ATOM 919 C CA . VAL A 1 118 ? 6.563 -1.618 -5.923 1.00 90.44 118 VAL A CA 1
ATOM 920 C C . VAL A 1 118 ? 7.148 -0.341 -6.521 1.00 90.44 118 VAL A C 1
ATOM 922 O O . VAL A 1 118 ? 8.338 -0.094 -6.376 1.00 90.44 118 VAL A O 1
ATOM 925 N N . MET A 1 119 ? 6.323 0.529 -7.111 1.00 89.44 119 MET A N 1
ATOM 926 C CA . MET A 1 119 ? 6.800 1.797 -7.675 1.00 89.44 119 MET A CA 1
ATOM 927 C C . MET A 1 119 ? 7.442 2.708 -6.619 1.00 89.44 119 MET A C 1
ATOM 929 O O . MET A 1 119 ? 8.413 3.394 -6.928 1.00 89.44 119 MET A O 1
ATOM 933 N N . HIS A 1 120 ? 6.929 2.71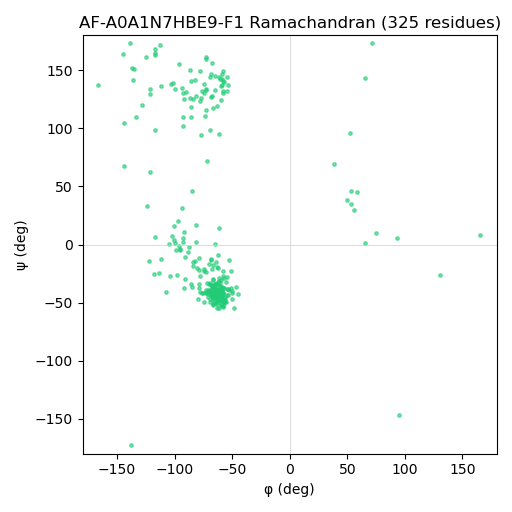5 -5.384 1.00 87.50 120 HIS A N 1
ATOM 934 C CA . HIS A 1 120 ? 7.546 3.447 -4.276 1.00 87.50 120 HIS A CA 1
ATOM 935 C C . HIS A 1 120 ? 8.928 2.893 -3.909 1.00 87.50 120 HIS A C 1
ATOM 937 O O . HIS A 1 120 ? 9.852 3.685 -3.741 1.00 87.50 120 HIS A O 1
ATOM 943 N N . HIS A 1 121 ? 9.091 1.569 -3.842 1.00 85.69 121 HIS A N 1
ATOM 944 C CA . HIS A 1 121 ? 10.396 0.939 -3.613 1.00 85.69 121 HIS A CA 1
ATOM 945 C C . HIS A 1 121 ? 11.385 1.265 -4.738 1.00 85.69 121 HIS A C 1
ATOM 947 O O . HIS A 1 121 ? 12.485 1.735 -4.463 1.00 85.69 121 HIS A O 1
ATOM 953 N N . LEU A 1 122 ? 10.968 1.138 -6.003 1.00 87.31 122 LEU A N 1
ATOM 954 C CA . LEU A 1 122 ? 11.824 1.454 -7.155 1.00 87.31 122 LEU A CA 1
ATOM 955 C C . LEU A 1 122 ? 12.253 2.928 -7.198 1.00 87.31 122 LEU A C 1
ATOM 957 O O . LEU A 1 122 ? 13.337 3.249 -7.676 1.00 87.31 122 LEU A O 1
ATOM 961 N N . ALA A 1 123 ? 11.401 3.837 -6.723 1.00 86.56 123 ALA A N 1
ATOM 962 C CA . ALA A 1 123 ? 11.708 5.261 -6.692 1.00 86.56 123 ALA A CA 1
ATOM 963 C C . ALA A 1 123 ? 12.516 5.692 -5.460 1.00 86.56 123 ALA A C 1
ATOM 965 O O . ALA A 1 123 ? 13.132 6.755 -5.506 1.00 86.56 123 ALA A O 1
ATOM 966 N N . SER A 1 124 ? 12.534 4.892 -4.389 1.00 84.94 124 SER A N 1
ATOM 967 C CA . SER A 1 124 ? 13.264 5.170 -3.144 1.00 84.94 124 SER A CA 1
ATOM 968 C C . SER A 1 124 ? 14.722 5.600 -3.367 1.00 84.94 124 SER A C 1
ATOM 970 O O . SER A 1 124 ? 15.055 6.718 -2.973 1.00 84.94 124 SER A O 1
ATOM 972 N N . PRO A 1 125 ? 15.568 4.835 -4.090 1.00 83.44 125 PRO A N 1
ATOM 973 C CA . PRO A 1 125 ? 16.963 5.226 -4.320 1.00 83.44 125 PRO A CA 1
ATOM 974 C C . PRO A 1 125 ? 17.128 6.426 -5.266 1.00 83.44 125 PRO A C 1
ATOM 976 O O . PRO A 1 125 ? 18.198 7.029 -5.330 1.00 83.44 125 PRO A O 1
ATOM 979 N N . LEU A 1 126 ? 16.090 6.776 -6.030 1.00 86.25 126 LEU A N 1
ATOM 980 C CA . LEU A 1 126 ? 16.124 7.885 -6.986 1.00 86.25 126 LEU A CA 1
ATOM 981 C C . LEU A 1 126 ? 15.793 9.216 -6.305 1.00 86.25 126 LEU A C 1
ATOM 983 O O . LEU A 1 126 ? 16.320 10.267 -6.673 1.00 86.25 126 LEU A O 1
ATOM 987 N N . VAL A 1 127 ? 14.909 9.186 -5.307 1.00 82.81 127 VAL A N 1
ATOM 988 C CA . VAL A 1 127 ? 14.521 10.372 -4.543 1.00 82.81 127 VAL A CA 1
ATOM 989 C C . VAL A 1 127 ? 15.669 10.764 -3.614 1.00 82.81 127 VAL A C 1
ATOM 991 O O . VAL A 1 127 ? 15.962 10.079 -2.643 1.00 82.81 127 VAL A O 1
ATOM 994 N N . GLY A 1 128 ? 16.311 11.898 -3.902 1.00 77.69 128 GLY A N 1
ATOM 995 C CA . GLY A 1 128 ? 17.496 12.361 -3.168 1.00 77.69 128 GLY A CA 1
ATOM 996 C C . GLY A 1 128 ? 18.826 11.934 -3.795 1.00 77.69 128 GLY A C 1
ATOM 997 O O . GLY A 1 128 ? 19.881 12.211 -3.224 1.00 77.69 128 GLY A O 1
ATOM 998 N N . ALA A 1 129 ? 18.795 11.309 -4.977 1.00 84.06 129 ALA A N 1
ATOM 999 C CA . ALA A 1 129 ? 19.995 11.065 -5.762 1.00 84.06 129 ALA A CA 1
ATOM 1000 C C . ALA A 1 129 ? 20.708 12.389 -6.090 1.00 84.06 129 ALA A C 1
ATOM 1002 O O . ALA A 1 129 ? 20.073 13.386 -6.426 1.00 84.06 129 ALA A O 1
ATOM 1003 N N . SER A 1 130 ? 22.045 12.398 -6.050 1.00 86.19 130 SER A N 1
ATOM 1004 C CA . SER A 1 130 ? 22.832 13.597 -6.386 1.00 86.19 130 SER A CA 1
ATOM 1005 C C . SER A 1 130 ? 22.729 13.999 -7.862 1.00 86.19 130 SER A C 1
ATOM 1007 O O . SER A 1 130 ? 23.082 15.120 -8.222 1.00 86.19 130 SER A O 1
ATOM 1009 N N . ASN A 1 131 ? 22.283 13.083 -8.725 1.00 87.88 131 ASN A N 1
ATOM 1010 C CA . ASN A 1 131 ? 22.066 13.348 -10.139 1.00 87.88 131 ASN A CA 1
ATOM 1011 C C . ASN A 1 131 ? 20.650 13.932 -10.365 1.00 87.88 131 ASN A C 1
ATOM 1013 O O . ASN A 1 131 ? 19.668 13.293 -9.975 1.00 87.88 131 ASN A O 1
ATOM 1017 N N . PRO A 1 132 ? 20.523 15.094 -11.035 1.00 88.12 132 PRO A N 1
ATOM 1018 C CA . PRO A 1 132 ? 19.244 15.787 -11.197 1.00 88.12 132 PRO A CA 1
ATOM 1019 C C . PRO A 1 132 ? 18.231 15.036 -12.075 1.00 88.12 132 PRO A C 1
ATOM 1021 O O . PRO A 1 132 ? 17.024 15.167 -11.853 1.00 88.12 132 PRO A O 1
ATOM 1024 N N . ASP A 1 133 ? 18.684 14.238 -13.044 1.00 88.50 133 ASP A N 1
ATOM 1025 C CA . ASP A 1 133 ? 17.799 13.460 -13.918 1.00 88.50 133 ASP A CA 1
ATOM 1026 C C . ASP A 1 133 ? 17.185 12.283 -13.156 1.00 88.50 133 ASP A C 1
ATOM 1028 O O . ASP A 1 133 ? 15.980 12.041 -13.259 1.00 88.50 133 ASP A O 1
ATOM 1032 N N . LEU A 1 134 ? 17.985 11.605 -12.322 1.00 87.88 134 LEU A N 1
ATOM 1033 C CA . LEU A 1 134 ? 17.506 10.542 -11.433 1.00 87.88 134 LEU A CA 1
ATOM 1034 C C . LEU A 1 134 ? 16.523 11.088 -10.392 1.00 87.88 134 LEU A C 1
ATOM 1036 O O . LEU A 1 134 ? 15.442 10.524 -10.214 1.00 87.88 134 LEU A O 1
ATOM 1040 N N . GLU A 1 135 ? 16.842 12.223 -9.766 1.00 88.25 135 GLU A N 1
ATOM 1041 C CA . GLU A 1 135 ? 15.944 12.872 -8.807 1.00 88.25 135 GLU A CA 1
ATOM 1042 C C . GLU A 1 135 ? 14.613 13.273 -9.466 1.00 88.25 135 GLU A C 1
ATOM 1044 O O . GLU A 1 135 ? 13.527 13.048 -8.916 1.00 88.25 135 GLU A O 1
ATOM 1049 N N . THR A 1 136 ? 14.681 13.827 -10.680 1.00 89.38 136 THR A N 1
ATOM 1050 C CA . THR A 1 136 ? 13.504 14.191 -11.474 1.00 89.38 136 THR A CA 1
ATOM 1051 C C . THR A 1 136 ? 12.667 12.962 -11.822 1.00 89.38 136 THR A C 1
ATOM 1053 O O . THR A 1 136 ? 11.442 12.992 -11.669 1.00 89.38 136 THR A O 1
ATOM 1056 N N . LEU A 1 137 ? 13.300 11.869 -12.251 1.00 89.00 137 LEU A N 1
ATOM 1057 C CA . LEU A 1 137 ? 12.626 10.612 -12.566 1.00 89.00 137 LEU A CA 1
ATOM 1058 C C . LEU A 1 137 ? 11.919 10.030 -11.334 1.00 89.00 137 LEU A C 1
ATOM 1060 O O . LEU A 1 137 ? 10.730 9.714 -11.418 1.00 89.00 137 LEU A O 1
ATOM 1064 N N . GLY A 1 138 ? 12.598 9.960 -10.184 1.00 87.88 138 GLY A N 1
ATOM 1065 C CA . GLY A 1 138 ? 12.018 9.482 -8.924 1.00 87.88 138 GLY A CA 1
ATOM 1066 C C . GLY A 1 138 ? 10.769 10.272 -8.520 1.00 87.88 138 GLY A C 1
ATOM 1067 O O . GLY A 1 138 ? 9.711 9.692 -8.254 1.00 87.88 138 GLY A O 1
ATOM 1068 N N . LYS A 1 139 ? 10.841 11.609 -8.589 1.00 86.44 139 LYS A N 1
ATOM 1069 C CA . LYS A 1 139 ? 9.693 12.501 -8.344 1.00 86.44 139 LYS A CA 1
ATOM 1070 C C . LYS A 1 139 ? 8.541 12.265 -9.328 1.00 86.44 139 LYS A C 1
ATOM 1072 O O . LYS A 1 139 ? 7.377 12.287 -8.929 1.00 86.44 139 LYS A O 1
ATOM 1077 N N . GLN A 1 140 ? 8.829 12.018 -10.607 1.00 88.38 140 GLN A N 1
ATOM 1078 C CA . GLN A 1 140 ? 7.793 11.740 -11.608 1.00 88.38 140 GLN A CA 1
ATOM 1079 C C . GLN A 1 140 ? 7.141 10.359 -11.449 1.00 88.38 140 GLN A C 1
ATOM 1081 O O . GLN A 1 140 ? 5.952 10.224 -11.751 1.00 88.38 140 GLN A O 1
ATOM 1086 N N . ILE A 1 141 ? 7.889 9.350 -10.992 1.00 86.44 141 ILE A N 1
ATOM 1087 C CA . ILE A 1 141 ? 7.383 7.991 -10.751 1.00 86.44 141 ILE A CA 1
ATOM 1088 C C . ILE A 1 141 ? 6.334 7.997 -9.639 1.00 86.44 141 ILE A C 1
ATOM 1090 O O . ILE A 1 141 ? 5.225 7.500 -9.833 1.00 86.44 141 ILE A O 1
ATOM 1094 N N . ILE A 1 142 ? 6.662 8.607 -8.501 1.00 78.81 142 ILE A N 1
ATOM 1095 C CA . ILE A 1 142 ? 5.745 8.705 -7.358 1.00 78.81 142 ILE A CA 1
ATOM 1096 C C . ILE A 1 142 ? 4.637 9.746 -7.638 1.00 78.81 142 ILE A C 1
ATOM 1098 O O . ILE A 1 142 ? 3.542 9.715 -7.065 1.00 78.81 142 ILE A O 1
ATOM 1102 N N . GLY A 1 143 ? 4.905 10.661 -8.574 1.00 69.12 143 GLY A N 1
ATOM 1103 C CA . GLY A 1 143 ? 4.093 11.833 -8.858 1.00 69.12 143 GLY A CA 1
ATOM 1104 C C . GLY A 1 143 ? 4.198 12.870 -7.740 1.00 69.12 143 GLY A C 1
ATOM 1105 O O . GLY A 1 143 ? 4.723 12.609 -6.658 1.00 69.12 143 GLY A O 1
ATOM 1106 N N . ASN A 1 144 ? 3.597 14.044 -7.947 1.00 49.06 144 ASN A N 1
ATOM 1107 C CA . ASN A 1 144 ? 3.473 15.093 -6.922 1.00 49.06 144 ASN A CA 1
ATOM 1108 C C . ASN A 1 144 ? 2.664 14.660 -5.670 1.00 49.06 144 ASN A C 1
ATOM 1110 O O . ASN A 1 144 ? 2.292 15.499 -4.863 1.00 49.06 144 ASN A O 1
ATOM 1114 N N . ARG A 1 145 ? 2.395 13.362 -5.469 1.00 47.44 145 ARG A N 1
ATOM 1115 C CA . ARG A 1 145 ? 1.695 12.790 -4.309 1.00 47.44 145 ARG A CA 1
ATOM 1116 C C . ARG A 1 145 ? 2.489 12.878 -3.002 1.00 47.44 145 ARG A C 1
ATOM 1118 O O . ARG A 1 145 ? 1.905 12.647 -1.948 1.00 47.44 145 ARG A O 1
ATOM 1125 N N . VAL A 1 146 ? 3.781 13.208 -3.077 1.00 46.69 146 VAL A N 1
ATOM 1126 C CA . VAL A 1 146 ? 4.649 13.555 -1.930 1.00 46.69 146 VAL A CA 1
ATOM 1127 C C . VAL A 1 146 ? 4.641 15.070 -1.654 1.00 46.69 146 VAL A C 1
ATOM 1129 O O . VAL A 1 146 ? 5.124 15.528 -0.618 1.00 46.69 146 VAL A O 1
ATOM 1132 N N . SER A 1 147 ? 4.071 15.868 -2.562 1.00 39.47 147 SER A N 1
ATOM 1133 C CA . SER A 1 147 ? 3.960 17.316 -2.412 1.00 39.47 147 SER A CA 1
ATOM 1134 C C . SER A 1 147 ? 2.694 17.639 -1.614 1.00 39.47 147 SER A C 1
ATOM 1136 O O . SER A 1 147 ? 1.595 17.414 -2.107 1.00 39.47 147 SER A O 1
ATOM 1138 N N . GLU A 1 148 ? 2.899 18.100 -0.371 1.00 42.66 148 GLU A N 1
ATOM 1139 C CA . GLU A 1 148 ? 2.010 18.880 0.525 1.00 42.66 148 GLU A CA 1
ATOM 1140 C C . GLU A 1 148 ? 1.862 18.326 1.954 1.00 42.66 148 GLU A C 1
ATOM 1142 O O . GLU A 1 148 ? 1.677 19.120 2.874 1.00 42.66 148 GLU A O 1
ATOM 1147 N N . THR A 1 149 ? 2.044 17.024 2.210 1.00 41.69 149 THR A N 1
ATOM 1148 C CA . THR A 1 149 ? 2.105 16.497 3.599 1.00 41.69 149 THR A CA 1
ATOM 1149 C C . THR A 1 149 ? 3.511 16.524 4.200 1.00 41.69 149 THR A C 1
ATOM 1151 O O . THR A 1 149 ? 3.695 16.210 5.369 1.00 41.69 149 THR A O 1
ATOM 1154 N N . SER A 1 150 ? 4.509 16.951 3.428 1.00 42.28 150 SER A N 1
ATOM 1155 C CA . SER A 1 150 ? 5.912 17.095 3.829 1.00 42.28 150 SER A CA 1
ATOM 1156 C C . SER A 1 150 ? 6.210 18.391 4.601 1.00 42.28 150 SER A C 1
ATOM 1158 O O . SER A 1 150 ? 7.374 18.758 4.763 1.00 42.28 150 SER A O 1
ATOM 1160 N N . SER A 1 151 ? 5.198 19.081 5.144 1.00 50.12 151 SER A N 1
ATOM 1161 C CA . SER A 1 151 ? 5.489 19.978 6.264 1.00 50.12 151 SER A CA 1
ATOM 1162 C C . SER A 1 151 ? 5.897 19.110 7.455 1.00 50.12 151 SER A C 1
ATOM 1164 O O . SER A 1 151 ? 5.184 18.175 7.815 1.00 50.12 151 SER A O 1
ATOM 1166 N N . VAL A 1 152 ? 7.046 19.405 8.072 1.00 50.22 152 VAL A N 1
ATOM 1167 C CA . VAL A 1 152 ? 7.518 18.750 9.313 1.00 50.22 152 VAL A CA 1
ATOM 1168 C C . VAL A 1 152 ? 6.380 18.670 10.346 1.00 50.22 152 VAL A C 1
ATOM 1170 O O . VAL A 1 152 ? 6.156 17.636 10.969 1.00 50.22 152 VAL A O 1
ATOM 1173 N N . THR A 1 153 ? 5.551 19.716 10.384 1.00 53.88 153 THR A N 1
ATOM 1174 C CA . THR A 1 153 ? 4.337 19.834 11.195 1.00 53.88 153 THR A CA 1
ATOM 1175 C C . THR A 1 153 ? 3.314 18.709 10.982 1.00 53.88 153 THR A C 1
ATOM 1177 O O . THR A 1 153 ? 2.617 18.352 11.922 1.00 53.88 153 THR A O 1
ATOM 1180 N N . SER A 1 154 ? 3.194 18.125 9.787 1.00 73.38 154 SER A N 1
ATOM 1181 C CA . SER A 1 154 ? 2.228 17.045 9.525 1.00 73.38 154 SER A CA 1
ATOM 1182 C C . SER A 1 154 ? 2.710 15.685 10.042 1.00 73.38 154 SER A C 1
ATOM 1184 O O . SER A 1 154 ? 1.892 14.902 10.523 1.00 73.38 154 SER A O 1
ATOM 1186 N N . SER A 1 155 ? 4.021 15.408 10.000 1.00 84.25 155 SER A N 1
ATOM 1187 C CA . SER A 1 155 ? 4.590 14.156 10.530 1.00 84.25 155 SER A CA 1
ATOM 1188 C C . SER A 1 155 ? 4.452 14.088 12.049 1.00 84.25 155 SER A C 1
ATOM 1190 O O . SER A 1 155 ? 3.930 13.105 12.571 1.00 84.25 155 SER A O 1
ATOM 1192 N N . ASP A 1 156 ? 4.812 15.168 12.751 1.00 84.31 156 ASP A N 1
ATOM 1193 C CA . ASP A 1 156 ? 4.726 15.245 14.217 1.00 84.31 156 ASP A CA 1
ATOM 1194 C C . ASP A 1 156 ? 3.286 15.055 14.720 1.00 84.31 156 ASP A C 1
ATOM 1196 O O . ASP A 1 156 ? 3.033 14.408 15.743 1.00 84.31 156 ASP A O 1
ATOM 1200 N N . VAL A 1 157 ? 2.309 15.588 13.978 1.00 87.75 157 VAL A N 1
ATOM 1201 C CA . VAL A 1 157 ? 0.883 15.435 14.296 1.00 87.75 157 VAL A CA 1
ATOM 1202 C C . VAL A 1 157 ? 0.417 13.997 14.058 1.00 87.75 157 VAL A C 1
ATOM 1204 O O . VAL A 1 157 ? -0.343 13.466 14.869 1.00 87.75 157 VAL A O 1
ATOM 1207 N N . ILE A 1 158 ? 0.871 13.339 12.985 1.00 92.50 158 ILE A N 1
ATOM 1208 C CA . ILE A 1 158 ? 0.562 11.924 12.733 1.00 92.50 158 ILE A CA 1
ATOM 1209 C C . ILE A 1 158 ? 1.188 11.037 13.815 1.00 92.50 158 ILE A C 1
ATOM 1211 O O . ILE A 1 158 ? 0.512 10.156 14.341 1.00 92.50 158 ILE A O 1
ATOM 1215 N N . GLU A 1 159 ? 2.435 11.284 14.210 1.00 92.19 159 GLU A N 1
ATOM 1216 C CA . GLU A 1 159 ? 3.094 10.550 15.296 1.00 92.19 159 GLU A CA 1
ATOM 1217 C C . GLU A 1 159 ? 2.387 10.756 16.642 1.00 92.19 159 GLU A C 1
ATOM 1219 O O . GLU A 1 159 ? 2.158 9.792 17.381 1.00 92.19 159 GLU A O 1
ATOM 1224 N N . SER A 1 160 ? 1.949 11.986 16.923 1.00 91.69 160 SER A N 1
ATOM 1225 C CA . SER A 1 160 ? 1.139 12.302 18.104 1.00 91.69 160 SER A CA 1
ATOM 1226 C C . SER A 1 160 ? -0.202 11.565 18.082 1.00 91.69 160 SER A C 1
ATOM 1228 O O . SER A 1 160 ? -0.588 10.974 19.090 1.00 91.69 160 SER A O 1
ATOM 1230 N N . LEU A 1 161 ? -0.882 11.523 16.931 1.00 94.69 161 LEU A N 1
ATOM 1231 C CA . LEU A 1 161 ? -2.108 10.747 16.728 1.00 94.69 161 LEU A CA 1
ATOM 1232 C C . LEU A 1 161 ? -1.883 9.250 16.983 1.00 94.69 161 LEU A C 1
ATOM 1234 O O . LEU A 1 161 ? -2.673 8.624 17.687 1.00 94.69 161 LEU A O 1
ATOM 1238 N N . ILE A 1 162 ? -0.811 8.676 16.430 1.00 96.06 162 ILE A N 1
ATOM 1239 C CA . ILE A 1 162 ? -0.449 7.266 16.632 1.00 96.06 162 ILE A CA 1
ATOM 1240 C C . ILE A 1 162 ? -0.252 6.983 18.126 1.00 96.06 162 ILE A C 1
ATOM 1242 O O . ILE A 1 162 ? -0.785 6.006 18.653 1.00 96.06 162 ILE A O 1
ATOM 1246 N N . SER A 1 163 ? 0.515 7.834 18.808 1.00 95.31 163 SER A N 1
ATOM 1247 C CA . SER A 1 163 ? 0.819 7.687 20.232 1.00 95.31 163 SER A CA 1
ATOM 1248 C C . SER A 1 163 ? -0.439 7.791 21.101 1.00 95.31 163 SER A C 1
ATOM 1250 O O . SER A 1 163 ? -0.675 6.926 21.946 1.00 95.31 163 SER A O 1
ATOM 1252 N N . ASP A 1 164 ? -1.285 8.796 20.857 1.00 95.25 164 ASP A N 1
ATOM 1253 C CA . ASP A 1 164 ? -2.517 9.020 21.618 1.00 95.25 164 ASP A CA 1
ATOM 1254 C C . ASP A 1 164 ? -3.510 7.864 21.440 1.00 95.25 164 ASP A C 1
ATOM 1256 O O . ASP A 1 164 ? -4.025 7.339 22.428 1.00 95.25 164 ASP A O 1
ATOM 1260 N N . LEU A 1 165 ? -3.706 7.377 20.207 1.00 96.88 165 LEU A N 1
ATOM 1261 C CA . LEU A 1 165 ? -4.579 6.228 19.955 1.00 96.88 165 LEU A CA 1
ATOM 1262 C C . LEU A 1 165 ? -4.078 4.960 20.655 1.00 96.88 165 LEU A C 1
ATOM 1264 O O . LEU A 1 165 ? -4.881 4.254 21.260 1.00 96.88 165 LEU A O 1
ATOM 1268 N N . ARG A 1 166 ? -2.766 4.699 20.638 1.00 96.62 166 ARG A N 1
ATOM 1269 C CA . ARG A 1 166 ? -2.169 3.536 21.317 1.00 96.62 166 ARG A CA 1
ATOM 1270 C C . ARG A 1 166 ? -2.305 3.595 22.836 1.00 96.62 166 ARG A C 1
ATOM 1272 O O . ARG A 1 166 ? -2.428 2.551 23.467 1.00 96.62 166 ARG A O 1
ATOM 1279 N N . GLN A 1 167 ? -2.255 4.789 23.425 1.00 95.19 167 GLN A N 1
ATOM 1280 C CA . GLN A 1 167 ? -2.268 4.966 24.881 1.00 95.19 167 GLN A CA 1
ATOM 1281 C C . GLN A 1 167 ? -3.674 5.151 25.460 1.00 95.19 167 GLN A C 1
ATOM 1283 O O . GLN A 1 167 ? -3.942 4.683 26.563 1.00 95.19 167 GLN A O 1
ATOM 1288 N N . ARG A 1 168 ? -4.559 5.860 24.749 1.00 95.06 168 ARG A N 1
ATOM 1289 C CA . ARG A 1 168 ? -5.847 6.335 25.285 1.00 95.06 168 ARG A CA 1
ATOM 1290 C C . ARG A 1 168 ? -7.067 5.765 24.574 1.00 95.06 168 ARG A C 1
ATOM 1292 O O . ARG A 1 168 ? -8.130 5.706 25.179 1.00 95.06 168 ARG A O 1
ATOM 1299 N N . GLN A 1 169 ? -6.934 5.359 23.311 1.00 94.88 169 GLN A N 1
ATOM 1300 C CA . GLN A 1 169 ? -8.042 4.840 22.493 1.00 94.88 169 GLN A CA 1
ATOM 1301 C C . GLN A 1 169 ? -7.730 3.442 21.941 1.00 94.88 169 GLN A C 1
ATOM 1303 O O . GLN A 1 169 ? -8.146 3.091 20.828 1.00 94.88 169 GLN A O 1
ATOM 1308 N N . PHE A 1 170 ? -6.978 2.652 22.713 1.00 97.94 170 PHE A N 1
ATOM 1309 C CA . PHE A 1 170 ? -6.555 1.315 22.319 1.00 97.94 170 PHE A CA 1
ATOM 1310 C C . PHE A 1 170 ? -7.772 0.427 22.030 1.00 97.94 170 PHE A C 1
ATOM 1312 O O . PHE A 1 170 ? -8.804 0.541 22.683 1.00 97.94 170 PHE A O 1
ATOM 1319 N N . GLY A 1 171 ? -7.667 -0.436 21.019 1.00 96.94 171 GLY A N 1
ATOM 1320 C CA . GLY A 1 171 ? -8.767 -1.313 20.603 1.00 96.94 171 GLY A CA 1
ATOM 1321 C C . GLY A 1 171 ? -10.013 -0.627 20.027 1.00 96.94 171 GLY A C 1
ATOM 1322 O O . GLY A 1 171 ? -10.949 -1.315 19.646 1.00 96.94 171 GLY A O 1
ATOM 1323 N N . THR A 1 172 ? -10.067 0.702 19.901 1.00 98.00 172 THR A N 1
ATOM 1324 C CA . THR A 1 172 ? -11.218 1.352 19.252 1.00 98.00 172 THR A CA 1
ATOM 1325 C C . THR A 1 172 ? -11.213 1.128 17.736 1.00 98.00 172 THR A C 1
ATOM 1327 O O . THR A 1 172 ? -10.163 0.924 17.120 1.00 98.00 172 THR A O 1
ATOM 1330 N N . ARG A 1 173 ? -12.377 1.289 17.085 1.00 97.75 173 ARG A N 1
ATOM 1331 C CA . ARG A 1 173 ? -12.494 1.253 15.611 1.00 97.75 173 ARG A CA 1
ATOM 1332 C C . ARG A 1 173 ? -11.479 2.165 14.915 1.00 97.75 173 ARG A C 1
ATOM 1334 O O . ARG A 1 173 ? -10.916 1.797 13.887 1.00 97.75 173 ARG A O 1
ATOM 1341 N N . THR A 1 174 ? -11.280 3.370 15.452 1.00 98.06 174 THR A N 1
ATOM 1342 C CA . THR A 1 174 ? -10.354 4.368 14.896 1.00 98.06 174 THR A CA 1
ATOM 1343 C C . THR A 1 174 ? -8.908 3.889 14.990 1.00 98.06 174 THR A C 1
ATOM 1345 O O . THR A 1 174 ? -8.173 4.005 14.013 1.00 98.06 174 THR A O 1
ATOM 1348 N N . HIS A 1 175 ? -8.522 3.319 16.133 1.00 98.50 175 HIS A N 1
ATOM 1349 C CA . HIS A 1 175 ? -7.182 2.789 16.359 1.00 98.50 175 HIS A CA 1
ATOM 1350 C C . HIS A 1 175 ? -6.884 1.580 15.466 1.00 98.50 175 HIS A C 1
ATOM 1352 O O . HIS A 1 175 ? -5.898 1.603 14.735 1.00 98.50 175 HIS A O 1
ATOM 1358 N N . ALA A 1 176 ? -7.774 0.583 15.424 1.00 98.50 176 ALA A N 1
ATOM 1359 C CA . ALA A 1 176 ? -7.611 -0.586 14.556 1.00 98.50 176 ALA A CA 1
ATOM 1360 C C . ALA A 1 176 ? -7.527 -0.202 13.066 1.00 98.50 176 ALA A C 1
ATOM 1362 O O . ALA A 1 176 ? -6.708 -0.742 12.322 1.00 98.50 176 ALA A O 1
ATOM 1363 N N . TYR A 1 177 ? -8.344 0.763 12.626 1.00 98.56 177 TYR A N 1
ATOM 1364 C CA . TYR A 1 177 ? -8.293 1.280 11.258 1.00 98.56 177 TYR A CA 1
ATOM 1365 C C . TYR A 1 177 ? -6.960 1.963 10.943 1.00 98.56 177 TYR A C 1
ATOM 1367 O O . TYR A 1 177 ? -6.396 1.736 9.875 1.00 98.56 177 TYR A O 1
ATOM 1375 N N . LEU A 1 178 ? -6.447 2.776 11.868 1.00 98.19 178 LEU A N 1
ATOM 1376 C CA . LEU A 1 178 ? -5.176 3.470 11.700 1.00 98.19 178 LEU A CA 1
ATOM 1377 C C . LEU A 1 178 ? -3.985 2.499 11.664 1.00 98.19 178 LEU A C 1
ATOM 1379 O O . LEU A 1 178 ? -3.164 2.611 10.760 1.00 98.19 178 LEU A O 1
ATOM 1383 N N . GLU A 1 179 ? -3.916 1.517 12.566 1.00 98.31 179 GLU A N 1
ATOM 1384 C CA . GLU A 1 179 ? -2.836 0.514 12.571 1.00 98.31 179 GLU A CA 1
ATOM 1385 C C . GLU A 1 179 ? -2.804 -0.303 11.269 1.00 98.31 179 GLU A C 1
ATOM 1387 O O . GLU A 1 179 ? -1.743 -0.509 10.679 1.00 98.31 179 GLU A O 1
ATOM 1392 N N . LEU A 1 180 ? -3.972 -0.676 10.732 1.00 98.44 180 LEU A N 1
ATOM 1393 C CA . LEU A 1 180 ? -4.048 -1.358 9.438 1.00 98.44 180 LEU A CA 1
ATOM 1394 C C . LEU A 1 180 ? -3.571 -0.482 8.269 1.00 98.44 180 LEU A C 1
ATOM 1396 O O . LEU A 1 180 ? -2.969 -1.011 7.334 1.00 98.44 180 LEU A O 1
ATOM 1400 N N . LEU A 1 181 ? -3.787 0.838 8.296 1.00 97.31 181 LEU A N 1
ATOM 1401 C CA . LEU A 1 181 ? -3.212 1.737 7.284 1.00 97.31 181 LEU A CA 1
ATOM 1402 C C . LEU A 1 181 ? -1.681 1.767 7.363 1.00 97.31 181 LEU A C 1
ATOM 1404 O O . LEU A 1 181 ? -1.027 1.723 6.322 1.00 97.31 181 LEU A O 1
ATOM 1408 N N . LEU A 1 182 ? -1.123 1.807 8.577 1.00 96.31 182 LEU A N 1
ATOM 1409 C CA . LEU A 1 182 ? 0.322 1.873 8.810 1.00 96.31 182 LEU A CA 1
ATOM 1410 C C . LEU A 1 182 ? 1.047 0.597 8.368 1.00 96.31 182 LEU A C 1
ATOM 1412 O O . LEU A 1 182 ? 2.011 0.660 7.601 1.00 96.31 182 LEU A O 1
ATOM 1416 N N . ASP A 1 183 ? 0.573 -0.565 8.820 1.00 95.88 183 ASP A N 1
ATOM 1417 C CA . ASP A 1 183 ? 1.242 -1.835 8.531 1.00 95.88 183 ASP A CA 1
ATOM 1418 C C . ASP A 1 183 ? 1.082 -2.225 7.071 1.00 95.88 183 ASP A C 1
ATOM 1420 O O . ASP A 1 183 ? 2.053 -2.587 6.401 1.00 95.88 183 ASP A O 1
ATOM 1424 N N . THR A 1 184 ? -0.138 -2.103 6.547 1.00 95.38 184 THR A N 1
ATOM 1425 C CA . THR A 1 184 ? -0.392 -2.526 5.176 1.00 95.38 184 THR A CA 1
ATOM 1426 C C . THR A 1 184 ? 0.096 -1.517 4.157 1.00 95.38 184 THR A C 1
ATOM 1428 O O . THR A 1 184 ? 0.391 -1.925 3.040 1.00 95.38 184 THR A O 1
ATOM 1431 N N . LYS A 1 185 ? 0.169 -0.222 4.487 1.00 94.38 185 LYS A N 1
ATOM 1432 C CA . LYS A 1 185 ? 0.472 0.844 3.517 1.00 94.38 185 LYS A CA 1
ATOM 1433 C C . LYS A 1 185 ? -0.503 0.836 2.332 1.00 94.38 185 LYS A C 1
ATOM 1435 O O . LYS A 1 185 ? -0.166 1.188 1.204 1.00 94.38 185 LYS A O 1
ATOM 1440 N N . SER A 1 186 ? -1.734 0.390 2.582 1.00 93.06 186 SER A N 1
ATOM 1441 C CA . SER A 1 186 ? -2.793 0.334 1.575 1.00 93.06 186 SER A CA 1
ATOM 1442 C C . SER A 1 186 ? -3.682 1.559 1.664 1.00 93.06 186 SER A C 1
ATOM 1444 O O . SER A 1 186 ? -3.836 2.171 2.721 1.00 93.06 186 SER A O 1
ATOM 1446 N N . ARG A 1 187 ? -4.333 1.881 0.546 1.00 92.88 187 ARG A N 1
ATOM 1447 C CA . ARG A 1 187 ? -5.249 3.016 0.487 1.00 92.88 187 ARG A CA 1
ATOM 1448 C C . ARG A 1 187 ? -6.392 2.868 1.500 1.00 92.88 187 ARG A C 1
ATOM 1450 O O . ARG A 1 187 ? -6.909 1.759 1.670 1.00 92.88 187 ARG A O 1
ATOM 1457 N N . PRO A 1 188 ? -6.888 3.991 2.056 1.00 95.69 188 PRO A N 1
ATOM 1458 C CA . PRO A 1 188 ? -8.041 4.028 2.957 1.00 95.69 188 PRO A CA 1
ATOM 1459 C C . PRO A 1 188 ? -9.230 3.179 2.508 1.00 95.69 188 PRO A C 1
ATOM 1461 O O . PRO A 1 188 ? -9.843 2.467 3.299 1.00 95.69 188 PRO A O 1
ATOM 1464 N N . GLU A 1 189 ? -9.544 3.223 1.214 1.00 95.88 189 GLU A N 1
ATOM 1465 C CA . GLU A 1 189 ? -10.679 2.482 0.678 1.00 95.88 189 GLU A CA 1
ATOM 1466 C C . GLU A 1 189 ? -10.488 0.963 0.725 1.00 95.88 189 GLU A C 1
ATOM 1468 O O . GLU A 1 189 ? -11.438 0.262 1.061 1.00 95.88 189 GLU A O 1
ATOM 1473 N N . GLN A 1 190 ? -9.279 0.462 0.458 1.00 96.00 190 GLN A N 1
ATOM 1474 C CA . GLN A 1 190 ? -8.997 -0.975 0.497 1.00 96.00 190 GLN A CA 1
ATOM 1475 C C . GLN A 1 190 ? -9.100 -1.514 1.925 1.00 96.00 190 GLN A C 1
ATOM 1477 O O . GLN A 1 190 ? -9.713 -2.550 2.164 1.00 96.00 190 GLN A O 1
ATOM 148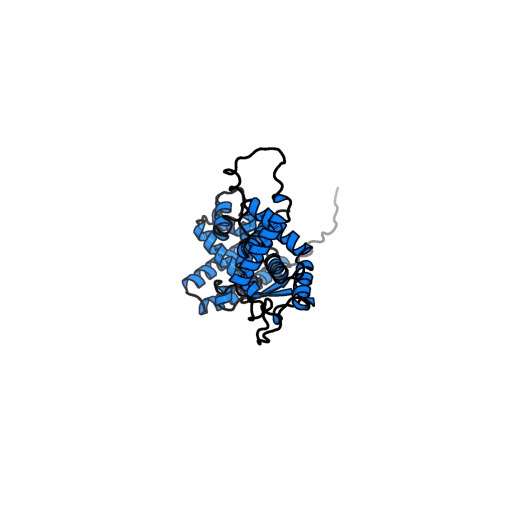2 N N . ILE A 1 191 ? -8.610 -0.747 2.903 1.00 97.94 191 ILE A N 1
ATOM 1483 C CA . ILE A 1 191 ? -8.736 -1.104 4.322 1.00 97.94 191 ILE A CA 1
ATOM 1484 C C . ILE A 1 191 ? -10.188 -1.042 4.790 1.00 97.94 191 ILE A C 1
ATOM 1486 O O . ILE A 1 191 ? -10.653 -1.931 5.500 1.00 97.94 191 ILE A O 1
ATOM 1490 N N . ARG A 1 192 ? -10.962 -0.051 4.339 1.00 97.19 192 ARG A N 1
ATOM 1491 C CA . ARG A 1 192 ? -12.395 0.030 4.649 1.00 97.19 192 ARG A CA 1
ATOM 1492 C C . ARG A 1 192 ? -13.184 -1.174 4.118 1.00 97.19 192 ARG A C 1
ATOM 1494 O O . ARG A 1 192 ? -14.208 -1.523 4.710 1.00 97.19 192 ARG A O 1
ATOM 1501 N N . GLN A 1 193 ? -12.768 -1.766 2.999 1.00 96.00 193 GLN A N 1
ATOM 1502 C CA . GLN A 1 193 ? -13.462 -2.883 2.350 1.00 96.00 193 GLN A CA 1
ATOM 1503 C C . GLN A 1 1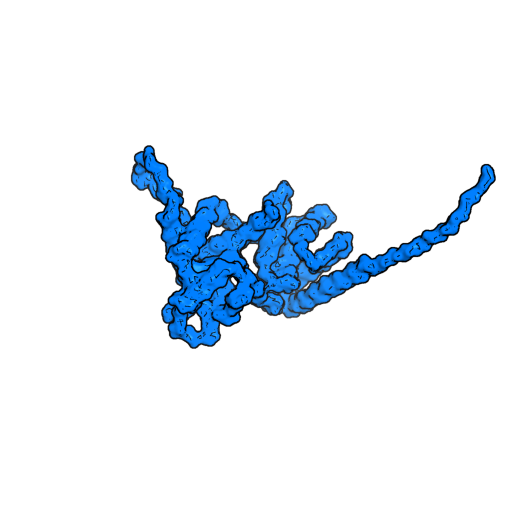93 ? -13.208 -4.245 3.010 1.00 96.00 193 GLN A C 1
ATOM 1505 O O . GLN A 1 193 ? -13.981 -5.169 2.757 1.00 96.00 193 GLN A O 1
ATOM 1510 N N . LEU A 1 194 ? -12.234 -4.342 3.920 1.00 97.50 194 LEU A N 1
ATOM 1511 C CA . LEU A 1 194 ? -11.918 -5.578 4.636 1.00 97.50 194 LEU A CA 1
ATOM 1512 C C . LEU A 1 194 ? -13.131 -6.179 5.355 1.00 97.50 194 LEU A C 1
ATOM 1514 O O . LEU A 1 194 ? -13.993 -5.475 5.903 1.00 97.50 194 LEU A O 1
ATOM 1518 N N . ASN A 1 195 ? -13.160 -7.501 5.364 1.00 96.06 195 ASN A N 1
ATOM 1519 C CA . ASN A 1 195 ? -14.102 -8.350 6.073 1.00 96.06 195 ASN A CA 1
ATOM 1520 C C . ASN A 1 195 ? -13.367 -9.191 7.114 1.00 96.06 195 ASN A C 1
ATOM 1522 O O . ASN A 1 195 ? -12.153 -9.373 7.029 1.00 96.06 195 ASN A O 1
ATOM 1526 N N . LEU A 1 196 ? -14.104 -9.780 8.055 1.00 95.69 196 LEU A N 1
ATOM 1527 C CA . LEU A 1 196 ? -13.513 -10.682 9.048 1.00 95.69 196 LEU A CA 1
ATOM 1528 C C . LEU A 1 196 ? -12.776 -11.865 8.398 1.00 95.69 196 LEU A C 1
ATOM 1530 O O . LEU A 1 196 ? -11.687 -12.221 8.837 1.00 95.69 196 LEU A O 1
ATOM 1534 N N . LYS A 1 197 ? -13.306 -12.414 7.297 1.00 95.00 197 LYS A N 1
ATOM 1535 C CA . LYS A 1 197 ? -12.674 -13.510 6.534 1.00 95.00 197 LYS A CA 1
ATOM 1536 C C . LYS A 1 197 ? -11.320 -13.153 5.906 1.00 95.00 197 LYS A C 1
ATOM 1538 O O . LYS A 1 197 ? -10.559 -14.048 5.528 1.00 95.00 197 LYS A O 1
ATOM 1543 N N . ASP A 1 198 ? -11.037 -11.862 5.748 1.00 97.19 198 ASP A N 1
ATOM 1544 C CA . ASP A 1 198 ? -9.786 -11.375 5.165 1.00 97.19 198 ASP A CA 1
ATOM 1545 C C . ASP A 1 198 ? -8.665 -11.351 6.215 1.00 97.19 198 ASP A C 1
ATOM 1547 O O . ASP A 1 198 ? -7.485 -11.282 5.868 1.00 97.19 198 ASP A O 1
ATOM 1551 N N . LEU A 1 199 ? -9.022 -11.479 7.499 1.00 97.00 199 LEU A N 1
ATOM 1552 C CA . LEU A 1 199 ? -8.103 -11.500 8.626 1.00 97.00 199 LEU A CA 1
ATOM 1553 C C . LEU A 1 199 ? -7.695 -12.932 8.985 1.00 97.00 199 LEU A C 1
ATOM 1555 O O . LEU A 1 199 ? -8.519 -13.813 9.221 1.00 97.00 199 LEU A O 1
ATOM 1559 N N . ALA A 1 200 ? -6.390 -13.145 9.116 1.00 96.69 200 ALA A N 1
ATOM 1560 C CA . ALA A 1 200 ? -5.800 -14.337 9.706 1.00 96.69 200 ALA A CA 1
ATOM 1561 C C . ALA A 1 200 ? -4.929 -13.924 10.904 1.00 96.69 200 ALA A C 1
ATOM 1563 O O . ALA A 1 200 ? -3.717 -14.139 10.903 1.00 96.69 200 ALA A O 1
ATOM 1564 N N . LEU A 1 201 ? -5.553 -13.324 11.928 1.00 93.56 201 LEU A N 1
ATOM 1565 C CA . LEU A 1 201 ? -4.873 -12.699 13.080 1.00 93.56 201 LEU A CA 1
ATOM 1566 C C . LEU A 1 201 ? -3.961 -13.672 13.842 1.00 93.56 201 LEU A C 1
ATOM 1568 O O . LEU A 1 201 ? -2.829 -13.323 14.156 1.00 93.56 201 LEU A O 1
ATOM 1572 N N . LYS A 1 202 ? -4.363 -14.945 13.975 1.00 93.62 202 LYS A N 1
ATOM 1573 C CA . LYS A 1 202 ? -3.516 -16.015 14.546 1.00 93.62 202 LYS A CA 1
ATOM 1574 C C . LYS A 1 202 ? -2.192 -16.232 13.803 1.00 93.62 202 LYS A C 1
ATOM 1576 O O . LYS A 1 202 ? -1.239 -16.731 14.388 1.00 93.62 202 LYS A O 1
ATOM 1581 N N . ARG A 1 203 ? -2.149 -15.913 12.506 1.00 94.50 203 ARG A N 1
ATOM 1582 C CA . ARG A 1 203 ? -0.942 -15.964 11.665 1.00 94.50 203 ARG A CA 1
ATOM 1583 C C . ARG A 1 203 ? -0.300 -14.587 11.483 1.00 94.50 203 ARG A C 1
ATOM 1585 O O . ARG A 1 203 ? 0.677 -14.488 10.753 1.00 94.50 203 ARG A O 1
ATOM 1592 N N . GLY A 1 204 ? -0.859 -13.540 12.094 1.00 96.62 204 GLY A N 1
ATOM 1593 C CA . GLY A 1 204 ? -0.435 -12.158 11.898 1.00 96.62 204 GLY A CA 1
ATOM 1594 C C . GLY A 1 204 ? -0.528 -11.732 10.438 1.00 96.62 204 GLY A C 1
ATOM 1595 O O . GLY A 1 204 ? 0.429 -11.182 9.912 1.00 96.62 204 GLY A O 1
ATOM 1596 N N . GLN A 1 205 ? -1.628 -12.046 9.747 1.00 97.50 205 GLN A N 1
ATOM 1597 C CA . GLN A 1 205 ? -1.778 -11.748 8.320 1.00 97.50 205 GLN A CA 1
ATOM 1598 C C . GLN A 1 205 ? -3.149 -11.162 7.978 1.00 97.50 205 GLN A C 1
ATOM 1600 O O . GLN A 1 205 ? -4.155 -11.495 8.607 1.00 97.50 205 GLN A O 1
ATOM 1605 N N . VAL A 1 206 ? -3.191 -10.344 6.927 1.00 98.06 206 VAL A N 1
ATOM 1606 C CA . VAL A 1 206 ? -4.421 -9.840 6.301 1.00 98.06 206 VAL A CA 1
ATOM 1607 C C . VAL A 1 206 ? -4.314 -9.910 4.781 1.00 98.06 206 VAL A C 1
ATOM 1609 O O . VAL A 1 206 ? -3.255 -9.629 4.220 1.00 98.06 206 VAL A O 1
ATOM 1612 N N . ARG A 1 207 ? -5.410 -10.270 4.106 1.00 97.62 207 ARG A N 1
ATOM 1613 C CA . ARG A 1 207 ? -5.531 -10.133 2.649 1.00 97.62 207 ARG A CA 1
ATOM 1614 C C . ARG A 1 207 ? -6.145 -8.784 2.307 1.00 97.62 207 ARG A C 1
ATOM 1616 O O . ARG A 1 207 ? -7.207 -8.443 2.817 1.00 97.62 207 ARG A O 1
ATOM 1623 N N . VAL A 1 208 ? -5.462 -8.003 1.477 1.00 97.19 208 VAL A N 1
ATOM 1624 C CA . VAL A 1 208 ? -5.894 -6.656 1.086 1.00 97.19 208 VAL A CA 1
ATOM 1625 C C . VAL A 1 208 ? -6.045 -6.585 -0.425 1.00 97.19 208 VAL A C 1
ATOM 1627 O O . VAL A 1 208 ? -5.150 -7.012 -1.153 1.00 97.19 208 VAL A O 1
ATOM 1630 N N . GLY A 1 209 ? -7.151 -6.005 -0.888 1.00 95.88 209 GLY A N 1
ATOM 1631 C CA . GLY A 1 209 ? -7.408 -5.791 -2.308 1.00 95.88 209 GLY A CA 1
ATOM 1632 C C . GLY A 1 209 ? -6.416 -4.820 -2.953 1.00 95.88 209 GLY A C 1
ATOM 1633 O O . GLY A 1 209 ? -5.971 -3.839 -2.346 1.00 95.88 209 GLY A O 1
ATOM 1634 N N . ILE A 1 210 ? -6.088 -5.085 -4.213 1.00 94.38 210 ILE A N 1
ATOM 1635 C CA . ILE A 1 210 ? -5.389 -4.144 -5.088 1.00 94.38 210 ILE A CA 1
ATOM 1636 C C . ILE A 1 210 ? -6.439 -3.231 -5.739 1.00 94.38 210 ILE A C 1
ATOM 1638 O O . ILE A 1 210 ? -7.521 -3.702 -6.074 1.00 94.38 210 ILE A O 1
ATOM 1642 N N . PRO A 1 211 ? -6.192 -1.923 -5.919 1.00 91.12 211 PRO A N 1
ATOM 1643 C CA . PRO A 1 211 ? -7.104 -1.078 -6.686 1.00 91.12 211 PRO A CA 1
ATOM 1644 C C . PRO A 1 211 ? -7.292 -1.570 -8.131 1.00 91.12 211 PRO A C 1
ATOM 1646 O O . PRO A 1 211 ? -6.316 -1.875 -8.815 1.00 91.12 211 PRO A O 1
ATOM 1649 N N . ASP A 1 212 ? -8.536 -1.559 -8.606 1.00 89.38 212 ASP A N 1
ATOM 1650 C CA . ASP A 1 212 ? -8.941 -1.902 -9.982 1.00 89.38 212 ASP A CA 1
ATOM 1651 C C . ASP A 1 212 ? -8.373 -0.951 -11.049 1.00 89.38 212 ASP A C 1
ATOM 1653 O O . ASP A 1 212 ? -8.344 -1.281 -12.230 1.00 89.38 212 ASP A O 1
ATOM 1657 N N . THR A 1 213 ? -7.861 0.209 -10.629 1.00 88.94 213 THR A N 1
ATOM 1658 C CA . THR A 1 213 ? -7.133 1.160 -11.478 1.00 88.94 213 THR A CA 1
ATOM 1659 C C . THR A 1 213 ? -5.775 0.643 -11.957 1.00 88.94 213 THR A C 1
ATOM 1661 O O . THR A 1 213 ? -5.150 1.283 -12.800 1.00 88.94 213 THR A O 1
ATOM 1664 N N . HIS A 1 214 ? -5.265 -0.450 -11.381 1.00 90.69 214 HIS A N 1
ATOM 1665 C CA . HIS A 1 214 ? -4.014 -1.065 -11.812 1.00 90.69 214 HIS A CA 1
ATOM 1666 C C . HIS A 1 214 ? -4.270 -2.175 -12.822 1.00 90.69 214 HIS A C 1
ATOM 1668 O O . HIS A 1 214 ? -5.088 -3.058 -12.570 1.00 90.69 214 HIS A O 1
ATOM 1674 N N . VAL A 1 215 ? -3.479 -2.179 -13.901 1.00 92.19 215 VAL A N 1
ATOM 1675 C CA . VAL A 1 215 ? -3.585 -3.150 -14.999 1.00 92.19 215 VAL A CA 1
ATOM 1676 C C . VAL A 1 215 ? -3.619 -4.584 -14.475 1.00 92.19 215 VAL A C 1
ATOM 1678 O O . VAL A 1 215 ? -4.507 -5.336 -14.855 1.00 92.19 215 VAL A O 1
ATOM 1681 N N . VAL A 1 216 ? -2.724 -4.942 -13.545 1.00 93.44 216 VAL A N 1
ATOM 1682 C CA . VAL A 1 216 ? -2.658 -6.297 -12.966 1.00 93.44 216 VAL A CA 1
ATOM 1683 C C . VAL A 1 216 ? -3.945 -6.735 -12.263 1.00 93.44 216 VAL A C 1
ATOM 1685 O O . VAL A 1 216 ? -4.250 -7.923 -12.276 1.00 93.44 216 VAL A O 1
ATOM 1688 N N . ASN A 1 217 ? -4.715 -5.810 -11.683 1.00 94.62 217 ASN A N 1
ATOM 1689 C CA . ASN A 1 217 ? -6.015 -6.136 -11.101 1.00 94.62 217 ASN A CA 1
ATOM 1690 C C . ASN A 1 217 ? -7.075 -6.248 -12.197 1.00 94.62 217 ASN A C 1
ATOM 1692 O O . ASN A 1 217 ? -7.794 -7.242 -12.234 1.00 94.62 217 ASN A O 1
ATOM 1696 N N . THR A 1 218 ? -7.123 -5.275 -13.114 1.00 93.56 218 THR A N 1
ATOM 1697 C CA . THR A 1 218 ? -8.110 -5.237 -14.203 1.00 93.56 218 THR A CA 1
ATOM 1698 C C . THR A 1 218 ? -8.131 -6.537 -15.009 1.00 93.56 218 THR A C 1
ATOM 1700 O O . THR A 1 218 ? -9.204 -7.017 -15.353 1.00 93.56 218 THR A O 1
ATOM 1703 N N . VAL A 1 219 ? -6.957 -7.125 -15.262 1.00 93.56 219 VAL A N 1
ATOM 1704 C CA . VAL A 1 219 ? -6.811 -8.379 -16.024 1.00 93.56 219 VAL A CA 1
ATOM 1705 C C . VAL A 1 219 ? -6.790 -9.640 -15.145 1.00 93.56 219 VAL A C 1
ATOM 1707 O O . VAL A 1 219 ? -6.521 -10.735 -15.628 1.00 93.56 219 VAL A O 1
ATOM 1710 N N . GLY A 1 220 ? -7.020 -9.505 -13.835 1.00 94.06 220 GLY A N 1
ATOM 1711 C CA . GLY A 1 220 ? -7.121 -10.629 -12.900 1.00 94.06 220 GLY A CA 1
ATOM 1712 C C . GLY A 1 220 ? -5.801 -11.305 -12.511 1.00 94.06 220 GLY A C 1
ATOM 1713 O O . GLY A 1 220 ? -5.833 -12.349 -11.866 1.00 94.06 220 GLY A O 1
ATOM 1714 N N . LEU A 1 221 ? -4.647 -10.729 -12.859 1.00 94.31 221 LEU A N 1
ATOM 1715 C CA . LEU A 1 221 ? -3.328 -11.278 -12.517 1.00 94.31 221 LEU A CA 1
ATOM 1716 C C . LEU A 1 221 ? -2.987 -11.123 -11.029 1.00 94.31 221 LEU A C 1
ATOM 1718 O O . LEU A 1 221 ? -2.392 -12.024 -10.442 1.00 94.31 221 LEU A O 1
ATOM 1722 N N . VAL A 1 222 ? -3.341 -9.981 -10.430 1.00 94.50 222 VAL A N 1
ATOM 1723 C CA . VAL A 1 222 ? -3.172 -9.699 -8.996 1.00 94.50 222 VAL A CA 1
ATOM 1724 C C . VAL A 1 222 ? -4.349 -8.862 -8.509 1.00 94.50 222 VAL A C 1
ATOM 1726 O O . VAL A 1 222 ? -4.429 -7.659 -8.761 1.00 94.50 222 VAL A O 1
ATOM 1729 N N . THR A 1 223 ? -5.272 -9.493 -7.792 1.00 95.31 223 THR A N 1
ATOM 1730 C CA . THR A 1 223 ? -6.492 -8.841 -7.286 1.00 95.31 223 THR A CA 1
ATOM 1731 C C . THR A 1 223 ? -6.418 -8.528 -5.795 1.00 95.31 223 THR A C 1
ATOM 1733 O O . THR A 1 223 ? -7.009 -7.553 -5.329 1.00 95.31 223 THR A O 1
ATOM 1736 N N . GLU A 1 224 ? -5.634 -9.302 -5.052 1.00 95.69 224 GLU A N 1
ATOM 1737 C CA . GLU A 1 224 ? -5.365 -9.132 -3.630 1.00 95.69 224 GLU A CA 1
ATOM 1738 C C . GLU A 1 224 ? -3.924 -9.530 -3.305 1.00 95.69 224 GLU A C 1
ATOM 1740 O O . GLU A 1 224 ? -3.254 -10.197 -4.089 1.00 95.69 224 GLU A O 1
ATOM 1745 N N . ARG A 1 225 ? -3.446 -9.126 -2.129 1.00 95.19 225 ARG A N 1
ATOM 1746 C CA . ARG A 1 225 ? -2.142 -9.536 -1.599 1.00 95.19 225 ARG A CA 1
ATOM 1747 C C . ARG A 1 225 ? -2.231 -9.878 -0.122 1.00 95.19 225 ARG A C 1
ATOM 1749 O O . ARG A 1 225 ? -3.042 -9.303 0.607 1.00 95.19 225 ARG A O 1
ATOM 1756 N N . SER A 1 226 ? -1.353 -10.766 0.328 1.00 95.56 226 SER A N 1
ATOM 1757 C CA . SER A 1 226 ? -1.198 -11.089 1.746 1.00 95.56 226 SER A CA 1
ATOM 1758 C C . SER A 1 226 ? -0.164 -10.170 2.391 1.00 95.56 226 SER A C 1
ATOM 1760 O O . SER A 1 226 ? 0.938 -10.003 1.876 1.00 95.56 226 SER A O 1
ATOM 1762 N N . VAL A 1 227 ? -0.511 -9.586 3.534 1.00 95.56 227 VAL A N 1
ATOM 1763 C CA . VAL A 1 227 ? 0.345 -8.663 4.283 1.00 95.56 227 VAL A CA 1
ATOM 1764 C C . VAL A 1 227 ? 0.566 -9.209 5.682 1.00 95.56 227 VAL A C 1
ATOM 1766 O O . VAL A 1 227 ? -0.399 -9.543 6.369 1.00 95.56 227 VAL A O 1
ATOM 1769 N N . ALA A 1 228 ? 1.826 -9.271 6.111 1.00 96.06 228 ALA A N 1
ATOM 1770 C CA . ALA A 1 228 ? 2.165 -9.546 7.500 1.00 96.06 228 ALA A CA 1
ATOM 1771 C C . ALA A 1 228 ? 1.841 -8.328 8.380 1.00 96.06 228 ALA A C 1
ATOM 1773 O O . ALA A 1 228 ? 2.171 -7.194 8.043 1.00 96.06 228 ALA A O 1
ATOM 1774 N N . LEU A 1 229 ? 1.195 -8.577 9.511 1.00 97.44 229 LEU A N 1
ATOM 1775 C CA . LEU A 1 229 ? 0.838 -7.587 10.512 1.00 97.44 229 LEU A CA 1
ATOM 1776 C C . LEU A 1 229 ? 1.819 -7.661 11.674 1.00 97.44 229 LEU A C 1
ATOM 1778 O O . LEU A 1 229 ? 2.192 -8.741 12.137 1.00 97.44 229 LEU A O 1
ATOM 1782 N N . THR A 1 230 ? 2.206 -6.500 12.182 1.00 97.38 230 THR A N 1
ATOM 1783 C CA . THR A 1 230 ? 2.944 -6.405 13.432 1.00 97.38 230 THR A CA 1
ATOM 1784 C C . THR A 1 230 ? 2.054 -6.824 14.595 1.00 97.38 230 THR A C 1
ATOM 1786 O O . THR A 1 230 ? 0.826 -6.714 14.549 1.00 97.38 230 THR A O 1
ATOM 1789 N N . LYS A 1 231 ? 2.681 -7.253 15.695 1.00 97.25 231 LYS A N 1
ATOM 1790 C CA . LYS A 1 231 ? 1.955 -7.608 16.918 1.00 97.25 231 LYS A CA 1
ATOM 1791 C C . LYS A 1 231 ? 1.043 -6.474 17.408 1.00 97.25 231 LYS A C 1
ATOM 1793 O O . LYS A 1 231 ? -0.077 -6.737 17.815 1.00 97.25 231 LYS A O 1
ATOM 1798 N N . LYS A 1 232 ? 1.490 -5.217 17.297 1.00 96.62 232 LYS A N 1
ATOM 1799 C CA . LYS A 1 232 ? 0.702 -4.040 17.700 1.00 96.62 232 LYS A CA 1
ATOM 1800 C C . LYS A 1 232 ? -0.623 -3.956 16.938 1.00 96.62 232 LYS A C 1
ATOM 1802 O O . LYS A 1 232 ? -1.664 -3.749 17.552 1.00 96.62 232 LYS A O 1
ATOM 1807 N N . THR A 1 233 ? -0.584 -4.163 15.623 1.00 98.31 233 THR A N 1
ATOM 1808 C CA . THR A 1 233 ? -1.784 -4.160 14.780 1.00 98.31 233 THR A CA 1
ATOM 1809 C C . THR A 1 233 ? -2.679 -5.351 15.066 1.00 98.31 233 THR A C 1
ATOM 1811 O O . THR A 1 233 ? -3.892 -5.181 15.140 1.00 98.31 233 THR A O 1
ATOM 1814 N N . VAL A 1 234 ? -2.104 -6.542 15.265 1.00 98.56 234 VAL A N 1
ATOM 1815 C CA . VAL A 1 234 ? -2.874 -7.735 15.647 1.00 98.56 234 VAL A CA 1
ATOM 1816 C C . VAL A 1 234 ? -3.629 -7.483 16.951 1.00 98.56 234 VAL A C 1
ATOM 1818 O O . VAL A 1 234 ? -4.852 -7.573 16.949 1.00 98.56 234 VAL A O 1
ATOM 1821 N N . ASP A 1 235 ? -2.934 -7.062 18.010 1.00 98.31 235 ASP A N 1
ATOM 1822 C CA . ASP A 1 235 ? -3.532 -6.815 19.327 1.00 98.31 235 ASP A CA 1
ATOM 1823 C C . ASP A 1 235 ? -4.638 -5.737 19.245 1.00 98.31 235 ASP A C 1
ATOM 1825 O O . ASP A 1 235 ? -5.714 -5.880 19.833 1.00 98.31 235 ASP A O 1
ATOM 1829 N N . ALA A 1 236 ? -4.414 -4.666 18.471 1.00 98.44 236 ALA A N 1
ATOM 1830 C CA . ALA A 1 236 ? -5.394 -3.598 18.263 1.00 98.44 236 ALA A CA 1
ATOM 1831 C C . ALA A 1 236 ? -6.654 -4.078 17.525 1.00 98.44 236 ALA A C 1
ATOM 1833 O O . ALA A 1 236 ? -7.769 -3.710 17.903 1.00 98.44 236 ALA A O 1
ATOM 1834 N N . VAL A 1 237 ? -6.483 -4.880 16.468 1.00 98.44 237 VAL A N 1
ATOM 1835 C CA . VAL A 1 237 ? -7.591 -5.407 15.661 1.00 98.44 237 VAL A CA 1
ATOM 1836 C C . VAL A 1 237 ? -8.358 -6.482 16.427 1.00 98.44 237 VAL A C 1
ATOM 1838 O O . VAL A 1 237 ? -9.584 -6.455 16.399 1.00 98.44 237 VAL A O 1
ATOM 1841 N N . GLU A 1 238 ? -7.677 -7.382 17.143 1.00 98.12 238 GLU A N 1
ATOM 1842 C CA . GLU A 1 238 ? -8.324 -8.387 17.998 1.00 98.12 238 GLU A CA 1
ATOM 1843 C C . GLU A 1 238 ? -9.175 -7.717 19.078 1.00 98.12 238 GLU A C 1
ATOM 1845 O O . GLU A 1 238 ? -10.360 -8.025 19.194 1.00 98.12 238 GLU A O 1
ATOM 1850 N N . THR A 1 239 ? -8.620 -6.722 19.779 1.00 98.38 239 THR A N 1
ATOM 1851 C CA . THR A 1 239 ? -9.359 -5.972 20.808 1.00 98.38 239 THR A CA 1
ATOM 1852 C C . THR A 1 239 ? -10.583 -5.267 20.217 1.00 98.38 239 THR A C 1
ATOM 1854 O O . THR A 1 239 ? -11.666 -5.310 20.798 1.00 98.38 239 THR A O 1
ATOM 1857 N N . TYR A 1 240 ? -10.446 -4.655 19.036 1.00 98.06 240 TYR A N 1
ATOM 1858 C CA . TYR A 1 240 ? -11.580 -4.030 18.356 1.00 98.06 240 TYR A CA 1
ATOM 1859 C C . TYR A 1 240 ? -12.678 -5.038 18.016 1.00 98.06 240 TYR A C 1
ATOM 1861 O O . TYR A 1 240 ? -13.850 -4.791 18.297 1.00 98.06 240 TYR A O 1
ATOM 1869 N N . VAL A 1 241 ? -12.303 -6.169 17.415 1.00 96.56 241 VAL A N 1
ATOM 1870 C CA . VAL A 1 241 ? -13.251 -7.206 16.998 1.00 96.56 241 VAL A CA 1
ATOM 1871 C C . VAL A 1 241 ? -13.969 -7.821 18.199 1.00 96.56 241 VAL A C 1
ATOM 1873 O O . VAL A 1 241 ? -15.162 -8.085 18.095 1.00 96.56 241 VAL A O 1
ATOM 1876 N N . GLU A 1 242 ? -13.274 -8.029 19.317 1.00 96.00 242 GLU A N 1
ATOM 1877 C CA . GLU A 1 242 ? -13.832 -8.696 20.497 1.00 96.00 242 GLU A CA 1
ATOM 1878 C C . GLU A 1 242 ? -14.745 -7.789 21.336 1.00 96.00 242 GLU A C 1
ATOM 1880 O O . GLU A 1 242 ? -15.793 -8.245 21.794 1.00 96.00 242 GLU A O 1
ATOM 1885 N N . TYR A 1 243 ? -14.379 -6.516 21.530 1.00 95.56 243 TYR A N 1
ATOM 1886 C CA . TYR A 1 243 ? -15.040 -5.664 22.530 1.00 95.56 243 TYR A CA 1
ATOM 1887 C C . TYR A 1 243 ? -15.834 -4.485 21.955 1.00 95.56 243 TYR A C 1
ATOM 1889 O O . TYR A 1 243 ? -16.756 -4.002 22.608 1.00 95.56 243 TYR A O 1
ATOM 1897 N N . GLU A 1 244 ? -15.497 -4.006 20.755 1.00 94.31 244 GLU A N 1
ATOM 1898 C CA . GLU A 1 244 ? -15.969 -2.706 20.242 1.00 94.31 244 GLU A CA 1
ATOM 1899 C C . GLU A 1 244 ? -16.724 -2.805 18.907 1.00 94.31 244 GLU A C 1
ATOM 1901 O O . GLU A 1 244 ? -17.350 -1.839 18.457 1.00 94.31 244 GLU A O 1
ATOM 1906 N N . ARG A 1 245 ? -16.642 -3.940 18.209 1.00 94.00 245 ARG A N 1
ATOM 1907 C CA . ARG A 1 245 ? -17.265 -4.110 16.897 1.00 94.00 245 ARG A CA 1
ATOM 1908 C C . ARG A 1 245 ? -18.772 -4.326 17.033 1.00 94.00 245 ARG A C 1
ATOM 1910 O O . ARG A 1 245 ? -19.234 -5.250 17.691 1.00 94.00 245 ARG A O 1
ATOM 1917 N N . ASP A 1 246 ? -19.546 -3.502 16.329 1.00 86.38 246 ASP A N 1
ATOM 1918 C CA . ASP A 1 246 ? -20.994 -3.676 16.228 1.00 86.38 246 ASP A CA 1
ATOM 1919 C C . ASP A 1 246 ? -21.329 -4.878 15.325 1.00 86.38 246 ASP A C 1
ATOM 1921 O O . ASP A 1 246 ? -21.105 -4.829 14.110 1.00 86.38 246 ASP A O 1
ATOM 1925 N N . ASP A 1 247 ? -21.945 -5.914 15.898 1.00 79.56 247 ASP A N 1
ATOM 1926 C CA . ASP A 1 247 ? -22.395 -7.133 15.197 1.00 79.56 247 ASP A CA 1
ATOM 1927 C C . ASP A 1 247 ? -23.851 -7.049 14.687 1.00 79.56 247 ASP A C 1
ATOM 1929 O O . ASP A 1 247 ? -24.443 -8.041 14.257 1.00 79.56 247 ASP A O 1
ATOM 1933 N N . VAL A 1 248 ? -24.450 -5.853 14.733 1.00 64.88 248 VAL A N 1
ATOM 1934 C CA . VAL A 1 248 ? -25.899 -5.629 14.567 1.00 64.88 248 VAL A CA 1
ATOM 1935 C C . VAL A 1 248 ? -26.430 -6.080 13.199 1.00 64.88 248 VAL A C 1
ATOM 1937 O O . VAL A 1 248 ? -27.583 -6.497 13.101 1.00 64.88 248 VAL A O 1
ATOM 1940 N N . ILE A 1 249 ? -25.603 -6.062 12.146 1.00 63.53 249 ILE A N 1
ATOM 1941 C CA . ILE A 1 249 ? -25.996 -6.547 10.816 1.00 63.53 249 ILE A CA 1
ATOM 1942 C C . ILE A 1 249 ? -25.128 -7.740 10.419 1.00 63.53 249 ILE A C 1
ATOM 1944 O O . ILE A 1 249 ? -24.024 -7.583 9.894 1.00 63.53 249 ILE A O 1
ATOM 1948 N N . LYS A 1 250 ? -25.673 -8.945 10.617 1.00 66.50 250 L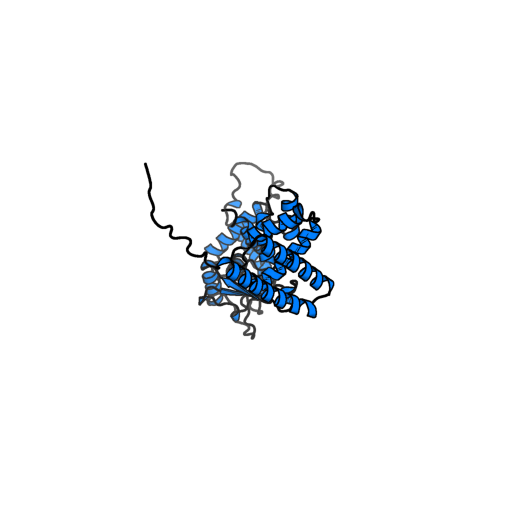YS A N 1
ATOM 1949 C CA . LYS A 1 250 ? -25.124 -10.200 10.084 1.00 66.50 250 LYS A CA 1
ATOM 1950 C C . LYS A 1 250 ? -25.351 -10.275 8.572 1.00 66.50 250 LYS A C 1
ATOM 1952 O O . LYS A 1 250 ? -26.219 -10.994 8.089 1.00 66.50 250 LYS A O 1
ATOM 1957 N N . THR A 1 251 ? -24.611 -9.466 7.821 1.00 70.38 251 THR A N 1
ATOM 1958 C CA . THR A 1 251 ? -24.492 -9.618 6.365 1.00 70.38 251 THR A CA 1
ATOM 1959 C C . THR A 1 251 ? -23.535 -10.761 6.045 1.00 70.38 251 THR A C 1
ATOM 1961 O O . THR A 1 251 ? -22.539 -10.897 6.750 1.00 70.38 251 THR A O 1
ATOM 1964 N N . GLU A 1 252 ? -23.729 -11.466 4.928 1.00 72.12 252 GLU A N 1
ATOM 1965 C CA . GLU A 1 252 ? -22.783 -12.495 4.446 1.00 72.12 252 GLU A CA 1
ATOM 1966 C C . GLU A 1 252 ? -21.341 -11.986 4.296 1.00 72.12 252 GLU A C 1
ATOM 1968 O O . GLU A 1 252 ? -20.388 -12.749 4.418 1.00 72.12 252 GLU A O 1
ATOM 1973 N N . ALA A 1 253 ? -21.165 -10.688 4.036 1.00 79.50 253 ALA A N 1
ATOM 1974 C CA . ALA A 1 253 ? -19.846 -10.096 3.869 1.00 79.50 253 ALA A CA 1
ATOM 1975 C C . ALA A 1 253 ? -19.071 -9.924 5.188 1.00 79.50 253 ALA A C 1
ATOM 1977 O O . ALA A 1 253 ? -17.860 -9.816 5.123 1.00 79.50 253 ALA A O 1
ATOM 1978 N N . GLU A 1 254 ? -19.732 -9.871 6.351 1.00 91.56 254 GLU A N 1
ATOM 1979 C CA . GLU A 1 254 ? -19.126 -9.579 7.669 1.00 91.56 254 GLU A CA 1
ATOM 1980 C C . GLU A 1 254 ? -18.022 -8.488 7.652 1.00 91.56 254 GLU A C 1
ATOM 1982 O O . GLU A 1 254 ? -16.840 -8.779 7.867 1.00 91.56 254 GLU A O 1
ATOM 1987 N N . PRO A 1 255 ? -18.381 -7.209 7.403 1.00 95.12 255 PRO A N 1
ATOM 1988 C CA . PRO A 1 255 ? -17.431 -6.096 7.362 1.00 95.12 255 PRO A CA 1
ATOM 1989 C C . PRO A 1 255 ? -16.580 -5.992 8.629 1.00 95.12 255 PRO A C 1
ATOM 1991 O O . PRO A 1 255 ? -17.126 -6.035 9.726 1.00 95.12 255 PRO A O 1
ATOM 1994 N N . LEU A 1 256 ? -15.274 -5.745 8.501 1.00 96.50 256 LEU A N 1
ATOM 1995 C CA . LEU A 1 256 ? -14.416 -5.508 9.665 1.00 96.50 256 LEU A CA 1
ATOM 1996 C C . LEU A 1 256 ? -14.853 -4.244 10.415 1.00 96.50 256 LEU A C 1
ATOM 1998 O O . LEU A 1 256 ? -15.156 -4.293 11.600 1.00 96.50 256 LEU A O 1
ATOM 2002 N N . PHE A 1 257 ? -14.939 -3.114 9.711 1.00 96.88 257 PHE A N 1
ATOM 2003 C CA . PHE A 1 257 ? -15.317 -1.837 10.312 1.00 96.88 257 PHE A CA 1
ATOM 2004 C C . PHE A 1 257 ? -16.820 -1.602 10.201 1.00 96.88 257 PHE A C 1
ATOM 2006 O O . PHE A 1 257 ? -17.332 -1.320 9.112 1.00 96.88 257 PHE A O 1
ATOM 2013 N N . THR A 1 258 ? -17.520 -1.661 11.329 1.00 95.06 258 THR A N 1
ATOM 2014 C CA . THR A 1 258 ? -18.980 -1.518 11.403 1.00 95.06 258 THR A CA 1
ATOM 2015 C C . THR A 1 258 ? -19.424 -0.296 12.205 1.00 95.06 258 THR A C 1
ATOM 2017 O O . THR A 1 258 ? -18.634 0.408 12.837 1.00 95.06 258 THR A O 1
ATOM 2020 N N . THR A 1 259 ? -20.713 -0.010 12.081 1.00 92.19 259 THR A N 1
ATOM 2021 C CA . THR A 1 259 ? -21.541 0.921 12.846 1.00 92.19 259 THR A CA 1
ATOM 2022 C C . THR A 1 259 ? -22.886 0.230 13.086 1.00 92.19 259 THR A C 1
ATOM 2024 O O . THR A 1 259 ? -23.187 -0.765 12.421 1.00 92.19 259 THR A O 1
ATOM 2027 N N . LEU A 1 260 ? -23.763 0.833 13.890 1.00 89.25 260 LEU A N 1
ATOM 2028 C CA . LEU A 1 260 ? -25.166 0.408 14.022 1.00 89.25 260 LEU A CA 1
ATOM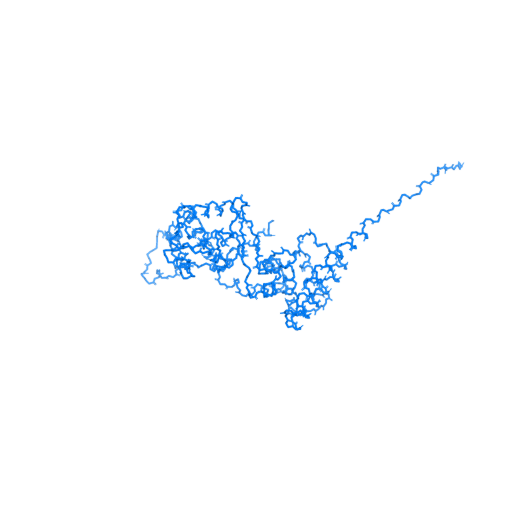 2029 C C . LEU A 1 260 ? -25.917 0.257 12.678 1.00 89.25 260 LEU A C 1
ATOM 2031 O O . LEU A 1 260 ? -26.881 -0.495 12.600 1.00 89.25 260 LEU A O 1
ATOM 2035 N N . ASN A 1 261 ? -25.460 0.930 11.612 1.00 87.56 261 ASN A N 1
ATOM 2036 C CA . ASN A 1 261 ? -26.048 0.878 10.268 1.00 87.56 261 ASN A CA 1
ATOM 2037 C C . ASN A 1 261 ? -25.282 -0.046 9.292 1.00 87.56 261 ASN A C 1
ATOM 2039 O O . ASN A 1 261 ? -25.447 0.070 8.078 1.00 87.56 261 ASN A O 1
ATOM 2043 N N . GLY A 1 262 ? -24.409 -0.932 9.783 1.00 91.31 262 GLY A N 1
ATOM 2044 C CA . GLY A 1 262 ? -23.581 -1.820 8.957 1.00 91.31 262 GLY A CA 1
ATOM 2045 C C . GLY A 1 262 ? -22.187 -1.255 8.689 1.00 91.31 262 GLY A C 1
ATOM 2046 O O . GLY A 1 262 ? -21.618 -0.582 9.550 1.00 91.31 262 GLY A O 1
ATOM 2047 N N . ARG A 1 263 ? -21.599 -1.533 7.513 1.00 94.12 263 ARG A N 1
ATOM 2048 C CA . ARG A 1 263 ? -20.214 -1.129 7.192 1.00 94.12 263 ARG A CA 1
ATOM 2049 C C . ARG A 1 263 ? -20.012 0.378 7.374 1.00 94.12 263 ARG A C 1
ATOM 2051 O O . ARG A 1 263 ? -20.759 1.191 6.832 1.00 94.12 263 ARG A O 1
ATOM 2058 N N . ALA A 1 264 ? -18.934 0.752 8.055 1.00 95.25 264 ALA A N 1
ATOM 2059 C CA . ALA A 1 264 ? -18.542 2.141 8.210 1.00 95.25 264 ALA A CA 1
ATOM 2060 C C . ALA A 1 264 ? -18.319 2.813 6.840 1.00 95.25 264 ALA A C 1
ATOM 2062 O O . ALA A 1 264 ? -17.610 2.315 5.956 1.00 95.25 264 ALA A O 1
ATOM 2063 N N . SER A 1 265 ? -18.939 3.979 6.664 1.00 96.06 265 SER A N 1
ATOM 2064 C CA . SER A 1 265 ? -18.773 4.782 5.454 1.00 96.06 265 SER A CA 1
ATOM 2065 C C . SER A 1 265 ? -17.394 5.457 5.409 1.00 96.06 265 SER A C 1
ATOM 2067 O O . SER A 1 265 ? -16.740 5.649 6.440 1.00 96.06 265 SER A O 1
ATOM 2069 N N . ARG A 1 266 ? -16.973 5.897 4.213 1.00 96.75 266 ARG A N 1
ATOM 2070 C CA . ARG A 1 266 ? -15.747 6.700 4.032 1.00 96.75 266 ARG A CA 1
ATOM 2071 C C . ARG A 1 266 ? -15.755 7.955 4.909 1.00 96.75 266 ARG A C 1
ATOM 2073 O O . ARG A 1 266 ? -14.756 8.274 5.548 1.00 96.75 266 ARG A O 1
ATOM 2080 N N . SER A 1 267 ? -16.891 8.656 4.965 1.00 96.38 267 SER A N 1
ATOM 2081 C CA . SER A 1 267 ? -17.031 9.887 5.748 1.00 96.38 267 SER A CA 1
ATOM 2082 C C . SER A 1 267 ? -16.998 9.620 7.254 1.00 96.38 267 SER A C 1
ATOM 2084 O O . SER A 1 267 ? -16.438 10.426 7.994 1.00 96.38 267 SER A O 1
ATOM 2086 N N . THR A 1 268 ? -17.520 8.475 7.707 1.00 96.94 268 THR A N 1
ATOM 2087 C CA . THR A 1 268 ? -17.440 8.038 9.109 1.00 96.94 268 THR A CA 1
ATOM 2088 C C . THR A 1 268 ? -15.989 7.849 9.543 1.00 96.94 268 THR A C 1
ATOM 2090 O O . THR A 1 268 ? -15.565 8.481 10.507 1.00 96.94 268 THR A O 1
ATOM 2093 N N . LEU A 1 269 ? -15.210 7.043 8.814 1.00 97.44 269 LEU A N 1
ATOM 2094 C CA . LEU A 1 269 ? -13.809 6.774 9.165 1.00 97.44 269 LEU A CA 1
ATOM 2095 C C . LEU A 1 269 ? -12.934 8.027 9.041 1.00 97.44 269 LEU A C 1
ATOM 2097 O O . LEU A 1 269 ? -12.112 8.295 9.915 1.00 97.44 269 LEU A O 1
ATOM 2101 N N . ARG A 1 270 ? -13.167 8.856 8.013 1.00 95.75 270 ARG A N 1
ATOM 2102 C CA . ARG A 1 270 ? -12.496 10.157 7.879 1.00 95.75 270 ARG A CA 1
ATOM 2103 C C . ARG A 1 270 ? -12.769 11.059 9.081 1.00 95.75 270 ARG A C 1
ATOM 2105 O O . ARG A 1 270 ? -11.834 11.652 9.606 1.00 95.75 270 ARG A O 1
ATOM 2112 N N . ARG A 1 271 ? -14.026 11.163 9.529 1.00 96.12 271 ARG A N 1
ATOM 2113 C CA . ARG A 1 271 ? -14.399 11.982 10.694 1.00 96.12 271 ARG A CA 1
ATOM 2114 C C . ARG A 1 271 ? -13.780 11.447 11.986 1.00 96.12 271 ARG A C 1
ATOM 2116 O O . ARG A 1 271 ? -13.332 12.250 12.795 1.00 96.12 271 ARG A O 1
ATOM 2123 N N . SER A 1 272 ? -13.724 10.123 12.151 1.00 96.25 272 SER A N 1
ATOM 2124 C CA . SER A 1 272 ? -13.063 9.465 13.283 1.00 96.25 272 SER A CA 1
ATOM 2125 C C . SER A 1 272 ? -11.584 9.848 13.391 1.00 96.25 272 SER A C 1
ATOM 2127 O O . SER A 1 272 ? -11.173 10.324 14.444 1.00 96.25 272 SER A O 1
ATOM 2129 N N . ILE A 1 273 ? -10.815 9.717 12.303 1.00 96.12 273 ILE A N 1
ATOM 2130 C CA . ILE A 1 273 ? -9.388 10.088 12.275 1.00 96.12 273 ILE A CA 1
ATOM 2131 C C . ILE A 1 273 ? -9.202 11.592 12.489 1.00 96.12 273 ILE A C 1
ATOM 2133 O O . ILE A 1 273 ? -8.385 11.999 13.309 1.00 96.12 273 ILE A O 1
ATOM 2137 N N . LYS A 1 274 ? -10.024 12.417 11.826 1.00 93.31 274 LYS A N 1
ATOM 2138 C CA . LYS A 1 274 ? -9.983 13.875 11.976 1.00 93.31 274 LYS A CA 1
ATOM 2139 C C . LYS A 1 274 ? -10.147 14.293 13.439 1.00 93.31 274 LYS A C 1
ATOM 2141 O O . LYS A 1 274 ? -9.336 15.059 13.949 1.00 93.31 274 LYS A O 1
ATOM 2146 N N . ARG A 1 275 ? -11.167 13.763 14.118 1.00 93.69 275 ARG A N 1
ATOM 2147 C CA . ARG A 1 275 ? -11.431 14.059 15.530 1.00 93.69 275 ARG A CA 1
ATOM 2148 C C . ARG A 1 275 ? -10.291 13.579 16.429 1.00 93.69 275 ARG A C 1
ATOM 2150 O O . ARG A 1 275 ? -9.795 14.369 17.222 1.00 93.69 275 ARG A O 1
ATOM 2157 N N . ALA A 1 276 ? -9.838 12.338 16.249 1.00 94.25 276 ALA A N 1
ATOM 2158 C CA . ALA A 1 276 ? -8.728 11.793 17.027 1.00 94.25 276 ALA A CA 1
ATOM 2159 C C . ALA A 1 276 ? -7.444 12.625 16.860 1.00 94.25 276 ALA A C 1
ATOM 2161 O O . ALA A 1 276 ? -6.727 12.841 17.826 1.00 94.25 276 ALA A O 1
ATOM 2162 N N . SER A 1 277 ? -7.178 13.166 15.663 1.00 92.00 277 SER A N 1
ATOM 2163 C CA . SER A 1 277 ? -6.005 14.027 15.443 1.00 92.00 277 SER A CA 1
ATOM 2164 C C . SER A 1 277 ? -6.087 15.354 16.198 1.00 92.00 277 SER A C 1
ATOM 2166 O O . SER A 1 277 ? -5.093 15.809 16.752 1.00 92.00 277 SER A O 1
ATOM 2168 N N . GLN A 1 278 ? -7.278 15.953 16.282 1.00 89.06 278 GLN A N 1
ATOM 2169 C CA . GLN A 1 278 ? -7.497 17.196 17.027 1.00 89.06 278 GLN A CA 1
ATOM 2170 C C . GLN A 1 278 ? -7.365 16.970 18.539 1.00 89.06 278 GLN A C 1
ATOM 2172 O O . GLN A 1 278 ? -6.765 17.785 19.242 1.00 89.06 278 GLN A O 1
ATOM 2177 N N . GLU A 1 279 ? -7.891 15.844 19.029 1.00 89.44 279 GLU A N 1
ATOM 2178 C CA . GLU A 1 279 ? -7.737 15.407 20.420 1.00 89.44 279 GLU A CA 1
ATOM 2179 C C . GLU A 1 279 ? -6.260 15.150 20.752 1.00 89.44 279 GLU A C 1
ATOM 2181 O O . GLU A 1 279 ? -5.766 15.674 21.747 1.00 89.44 279 GLU A O 1
ATOM 2186 N N . ALA A 1 280 ? -5.531 14.440 19.887 1.00 89.00 280 ALA A N 1
ATOM 2187 C CA . ALA A 1 280 ? -4.112 14.148 20.072 1.00 89.00 280 ALA A CA 1
ATOM 2188 C C . ALA A 1 280 ? -3.254 15.421 20.136 1.00 89.00 280 ALA A C 1
ATOM 2190 O O . ALA A 1 280 ? -2.422 15.548 21.030 1.00 89.00 280 ALA A O 1
ATOM 2191 N N . VAL A 1 281 ? -3.493 16.397 19.251 1.00 85.81 281 VAL A N 1
ATOM 2192 C CA . VAL A 1 281 ? -2.813 17.705 19.307 1.00 85.81 281 VAL A CA 1
ATOM 2193 C C . VAL A 1 281 ? -3.099 18.407 20.633 1.00 85.81 281 VAL A C 1
ATOM 2195 O O . VAL A 1 281 ? -2.166 18.874 21.282 1.00 85.81 281 VAL A O 1
ATOM 2198 N N . SER A 1 282 ? -4.361 18.427 21.068 1.00 82.69 282 SER A N 1
ATOM 2199 C CA . SER A 1 282 ? -4.766 19.050 22.338 1.00 82.69 282 SER A CA 1
ATOM 2200 C C . SER A 1 282 ? -4.145 18.355 23.557 1.00 82.69 282 SER A C 1
ATOM 2202 O O . SER A 1 282 ? -3.828 19.005 24.548 1.00 82.69 282 SER A O 1
ATOM 2204 N N . ASN A 1 283 ? -3.960 17.035 23.480 1.00 81.31 283 ASN A N 1
ATOM 2205 C CA . ASN A 1 283 ? -3.348 16.212 24.522 1.00 81.31 283 ASN A CA 1
ATOM 2206 C C . ASN A 1 283 ? -1.815 16.293 24.535 1.00 81.31 283 ASN A C 1
ATOM 2208 O O . ASN A 1 283 ? -1.194 15.950 25.544 1.00 81.31 283 ASN A O 1
ATOM 2212 N N . SER A 1 284 ? -1.210 16.685 23.415 1.00 72.19 284 SER A N 1
ATOM 2213 C CA . SER A 1 284 ? 0.234 16.788 23.241 1.00 72.19 284 SER A CA 1
ATOM 2214 C C . SER A 1 284 ? 0.766 18.151 23.694 1.00 72.19 284 SER A C 1
ATOM 2216 O O . SER A 1 284 ? 0.107 19.184 23.560 1.00 72.19 284 SER A O 1
ATOM 2218 N N . SER A 1 285 ? 2.016 18.177 24.161 1.00 61.97 285 SER A N 1
ATOM 2219 C CA . SER A 1 285 ? 2.725 19.410 24.534 1.00 61.97 285 SER A CA 1
ATOM 2220 C C . SER A 1 285 ? 2.989 20.363 23.357 1.00 61.97 285 SER A C 1
ATOM 2222 O O . SER A 1 285 ? 3.543 21.436 23.578 1.00 61.97 285 SER A O 1
ATOM 2224 N N . LEU A 1 286 ? 2.572 20.024 22.128 1.00 56.22 286 LEU A N 1
ATOM 2225 C CA . LEU A 1 286 ? 2.628 20.900 20.947 1.00 56.22 286 LEU A CA 1
ATOM 2226 C C . LEU A 1 286 ? 1.777 22.177 21.105 1.00 56.22 286 LEU A C 1
ATOM 2228 O O . LEU A 1 286 ? 1.869 23.090 20.293 1.00 56.22 286 LEU A O 1
ATOM 2232 N N . THR A 1 287 ? 0.963 22.258 22.161 1.00 49.97 287 THR A N 1
ATOM 2233 C CA . THR A 1 287 ? 0.177 23.438 22.548 1.00 49.97 287 THR A CA 1
ATOM 2234 C C . THR A 1 287 ? 0.849 24.319 23.614 1.00 49.97 287 THR A C 1
ATOM 2236 O O . THR A 1 287 ? 0.297 25.361 23.971 1.00 49.97 287 THR A O 1
ATOM 2239 N N . GLN A 1 288 ? 2.038 23.962 24.127 1.00 46.47 288 GLN A N 1
ATOM 2240 C CA . GLN A 1 288 ? 2.746 24.791 25.110 1.00 46.47 288 GLN A CA 1
ATOM 2241 C C . GLN A 1 288 ? 3.421 25.994 24.436 1.00 46.47 288 GLN A C 1
ATOM 2243 O O . GLN A 1 288 ? 4.554 25.925 23.965 1.00 46.47 288 GLN A O 1
ATOM 2248 N N . GLN A 1 289 ? 2.715 27.125 24.419 1.00 45.25 289 GLN A N 1
ATOM 2249 C CA . GLN A 1 289 ? 3.309 28.445 24.196 1.00 45.25 289 GLN A CA 1
ATOM 2250 C C . GLN A 1 289 ? 4.341 28.754 25.302 1.00 45.25 289 GLN A C 1
ATOM 2252 O O . GLN A 1 289 ? 4.089 28.429 26.468 1.00 45.25 289 GLN A O 1
ATOM 2257 N N . PRO A 1 290 ? 5.474 29.415 24.995 1.00 40.44 290 PRO A N 1
ATOM 2258 C CA . PRO A 1 290 ? 6.382 29.908 26.021 1.00 40.44 290 PRO A CA 1
ATOM 2259 C C . PRO A 1 290 ? 5.649 30.951 26.869 1.00 40.44 290 PRO A C 1
ATOM 2261 O O . PRO A 1 290 ? 5.200 31.989 26.382 1.00 40.44 290 PRO A O 1
ATOM 2264 N N . SER A 1 291 ? 5.520 30.670 28.161 1.00 38.03 291 SER A N 1
ATOM 2265 C CA . SER A 1 291 ? 4.997 31.602 29.154 1.00 38.03 291 SER A CA 1
ATOM 2266 C C . SER A 1 291 ? 5.905 32.835 29.228 1.00 38.03 291 SER A C 1
ATOM 2268 O O . SER A 1 291 ? 6.921 32.804 29.922 1.00 38.03 291 SER A O 1
ATOM 2270 N N . GLY A 1 292 ? 5.576 33.905 28.495 1.00 4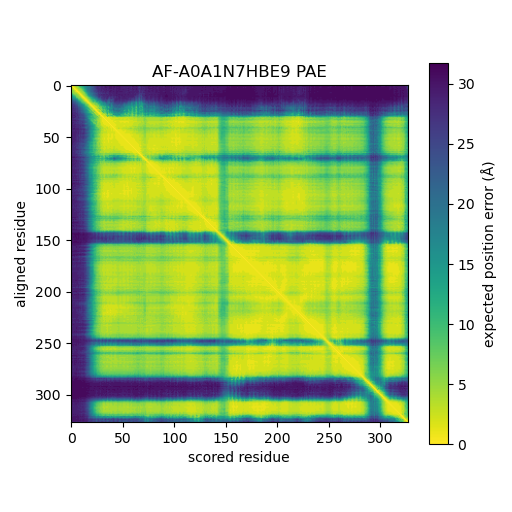3.12 292 GLY A N 1
ATOM 2271 C CA . GLY A 1 292 ? 6.347 35.150 28.581 1.00 43.12 292 GLY A CA 1
ATOM 2272 C C . GLY A 1 292 ? 6.169 36.226 27.507 1.00 43.12 292 GLY A C 1
ATOM 2273 O O . GLY A 1 292 ? 6.930 37.187 27.550 1.00 43.12 292 GLY A O 1
ATOM 2274 N N . ALA A 1 293 ? 5.219 36.136 26.570 1.00 43.38 293 ALA A N 1
ATOM 2275 C CA . ALA A 1 293 ? 4.997 37.209 25.594 1.00 43.38 293 ALA A CA 1
ATOM 2276 C C . ALA A 1 293 ? 3.522 37.626 25.544 1.00 43.38 293 ALA A C 1
ATOM 2278 O O . ALA A 1 293 ? 2.639 36.825 25.255 1.00 43.38 293 ALA A O 1
ATOM 2279 N N . SER A 1 294 ? 3.268 38.900 25.846 1.00 42.91 294 SER A N 1
ATOM 2280 C CA . SER A 1 294 ? 1.968 39.542 25.665 1.00 42.91 294 SER A CA 1
ATOM 2281 C C . SER A 1 294 ? 1.706 39.688 24.166 1.00 42.91 294 SER A C 1
ATOM 2283 O O . SER A 1 294 ? 2.221 40.614 23.545 1.00 42.91 294 SER A O 1
ATOM 2285 N N . LEU A 1 295 ? 0.936 38.771 23.585 1.00 41.94 295 LEU A N 1
ATOM 2286 C CA . LEU A 1 295 ? 0.485 38.850 22.197 1.00 41.94 295 LEU A CA 1
ATOM 2287 C C . LEU A 1 295 ? -0.949 39.384 22.159 1.00 41.94 295 LEU A C 1
ATOM 2289 O O . LEU A 1 295 ? -1.805 38.969 22.938 1.00 41.94 295 LEU A O 1
ATOM 2293 N N . THR A 1 296 ? -1.196 40.344 21.273 1.00 43.41 296 THR A N 1
ATOM 2294 C CA . THR A 1 296 ? -2.527 40.895 21.002 1.00 43.41 296 THR A CA 1
ATOM 2295 C C . THR A 1 296 ? -3.416 39.853 20.319 1.00 43.41 296 THR A C 1
ATOM 2297 O O . THR A 1 296 ? -2.925 39.065 19.514 1.00 43.41 296 THR A O 1
ATOM 2300 N N . GLU A 1 297 ? -4.727 39.882 20.590 1.00 41.69 297 GLU A N 1
ATOM 2301 C CA . GLU A 1 297 ? -5.743 38.908 20.126 1.00 41.69 297 GLU A CA 1
ATOM 2302 C C . GLU A 1 297 ? -5.770 38.653 18.602 1.00 41.69 297 GLU A C 1
ATOM 2304 O O . GLU A 1 297 ? -6.356 37.669 18.156 1.00 41.69 297 GLU A O 1
ATOM 2309 N N . HIS A 1 298 ? -5.107 39.491 17.800 1.00 39.12 298 HIS A N 1
ATOM 2310 C CA . HIS A 1 298 ? -5.016 39.348 16.347 1.00 39.12 298 HIS A CA 1
ATOM 2311 C C . HIS A 1 298 ? -3.914 38.398 15.828 1.00 39.12 298 HIS A C 1
ATOM 2313 O O . HIS A 1 298 ? -4.029 37.972 14.682 1.00 39.12 298 HIS A O 1
ATOM 2319 N N . ASP A 1 299 ? -2.928 37.996 16.644 1.00 38.12 299 ASP A N 1
ATOM 2320 C CA . ASP A 1 299 ? -1.813 37.115 16.215 1.00 38.12 299 ASP A CA 1
ATOM 2321 C C . ASP A 1 299 ? -2.009 35.626 16.576 1.00 38.12 299 ASP A C 1
ATOM 2323 O O . ASP A 1 299 ? -1.222 34.764 16.192 1.00 38.12 299 ASP A O 1
ATOM 2327 N N . VAL A 1 300 ? -3.078 35.271 17.297 1.00 40.16 300 VAL A N 1
ATOM 2328 C CA . VAL A 1 300 ? -3.303 33.899 17.815 1.00 40.16 300 VAL A CA 1
ATOM 2329 C C . VAL A 1 300 ? -3.894 32.950 16.751 1.00 40.16 300 VAL A C 1
ATOM 2331 O O . VAL A 1 300 ? -4.172 31.783 17.025 1.00 40.16 300 VAL A O 1
ATOM 2334 N N . SER A 1 301 ? -4.091 33.414 15.512 1.00 38.38 301 SER A N 1
ATOM 2335 C CA . SER A 1 301 ? -4.773 32.627 14.472 1.00 38.38 301 SER A CA 1
ATOM 2336 C C . SER A 1 301 ? -3.875 31.700 13.639 1.00 38.38 301 SER A C 1
ATOM 2338 O O . SER A 1 301 ? -4.403 30.917 12.853 1.00 38.38 301 SER A O 1
ATOM 2340 N N . GLU A 1 302 ? -2.546 31.734 13.793 1.00 44.31 302 GLU A N 1
ATOM 2341 C CA . GLU A 1 302 ? -1.682 31.359 12.660 1.00 44.31 302 GLU A CA 1
ATOM 2342 C C . GLU A 1 302 ? -0.977 29.991 12.681 1.00 44.31 302 GLU A C 1
ATOM 2344 O O . GLU A 1 302 ? -0.338 29.645 11.694 1.00 44.31 302 GLU A O 1
ATOM 2349 N N . ILE A 1 303 ? -1.131 29.134 13.699 1.00 45.81 303 ILE A N 1
ATOM 2350 C CA . ILE A 1 303 ? -0.637 27.739 13.606 1.00 45.81 303 ILE A CA 1
ATOM 2351 C C . ILE A 1 303 ? -1.584 26.775 14.329 1.00 45.81 303 ILE A C 1
ATOM 2353 O O . ILE A 1 303 ? -1.243 26.184 15.352 1.00 45.81 303 ILE A O 1
ATOM 2357 N N . GLN A 1 304 ? -2.803 26.594 13.815 1.00 54.06 304 GLN A N 1
ATOM 2358 C CA . GLN A 1 304 ? -3.541 25.370 14.132 1.00 54.06 304 GLN A CA 1
ATOM 2359 C C . GLN A 1 304 ? -3.121 24.283 13.139 1.00 54.06 304 GLN A C 1
ATOM 2361 O O . GLN A 1 304 ? -3.317 24.469 11.934 1.00 54.06 304 GLN A O 1
ATOM 2366 N N . PRO A 1 305 ? -2.534 23.163 13.599 1.00 64.25 305 PRO A N 1
ATOM 2367 C CA . PRO A 1 305 ? -2.167 22.081 12.702 1.00 64.25 305 PRO A CA 1
ATOM 2368 C C . PRO A 1 305 ? -3.410 21.593 11.960 1.00 64.25 305 PRO A C 1
ATOM 2370 O O . PRO A 1 305 ? -4.474 21.379 12.551 1.00 64.25 305 PRO A O 1
ATOM 2373 N N . GLN A 1 306 ? -3.274 21.452 10.642 1.00 71.38 306 GLN A N 1
ATOM 2374 C CA . GLN A 1 306 ? -4.359 20.962 9.807 1.00 71.38 306 GLN A CA 1
ATOM 2375 C C . GLN A 1 306 ? -4.763 19.560 10.281 1.00 71.38 306 GLN A C 1
ATOM 2377 O O . GLN A 1 306 ? -3.907 18.729 10.590 1.00 71.38 306 GLN A O 1
ATOM 2382 N N . PRO A 1 307 ? -6.068 19.281 10.375 1.00 76.00 307 PRO A N 1
ATOM 2383 C CA . PRO A 1 307 ? -6.526 18.038 10.956 1.00 76.00 307 PRO A CA 1
ATOM 2384 C C . PRO A 1 307 ? -6.292 16.877 9.982 1.00 76.00 307 PRO A C 1
ATOM 2386 O O . PRO A 1 307 ? -6.688 16.938 8.816 1.00 76.00 307 PRO A O 1
ATOM 2389 N N . ILE A 1 308 ? -5.688 15.808 10.496 1.00 90.62 308 ILE A N 1
ATOM 2390 C CA . ILE A 1 308 ? -5.219 14.656 9.722 1.00 90.62 308 ILE A CA 1
ATOM 2391 C C . ILE A 1 308 ? -6.394 13.847 9.174 1.00 90.62 308 ILE A C 1
ATOM 2393 O O . ILE A 1 308 ? -7.438 13.666 9.809 1.00 90.62 308 ILE A O 1
ATOM 2397 N N . THR A 1 309 ? -6.214 13.319 7.971 1.00 92.25 309 THR A N 1
ATOM 2398 C CA . THR A 1 309 ? -7.161 12.460 7.271 1.00 92.25 309 THR A CA 1
ATOM 2399 C C . THR A 1 309 ? -6.559 11.071 7.037 1.00 92.25 309 THR A C 1
ATOM 2401 O O . THR A 1 309 ? -5.343 10.897 7.087 1.00 92.25 309 THR A O 1
ATOM 2404 N N . PRO A 1 310 ? -7.379 10.046 6.728 1.00 94.62 310 PRO A N 1
ATOM 2405 C CA . PRO A 1 310 ? -6.855 8.7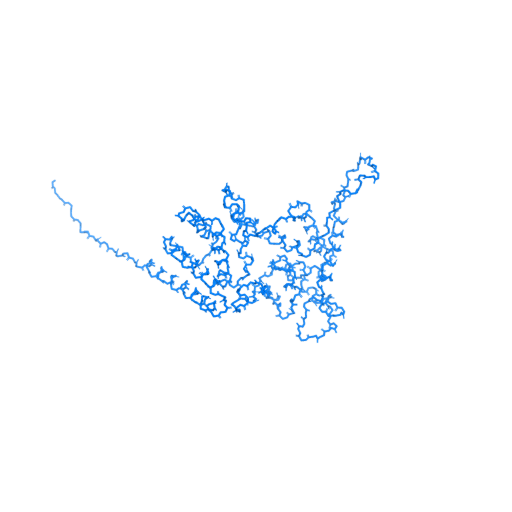17 6.413 1.00 94.62 310 PRO A CA 1
ATOM 2406 C C . PRO A 1 310 ? -5.855 8.698 5.248 1.00 94.62 310 PRO A C 1
ATOM 2408 O O . PRO A 1 310 ? -4.995 7.825 5.203 1.00 94.62 310 PRO A O 1
ATOM 2411 N N . ASN A 1 311 ? -5.982 9.631 4.297 1.00 91.62 311 ASN A N 1
ATOM 2412 C CA . ASN A 1 311 ? -5.063 9.721 3.165 1.00 91.62 311 ASN A CA 1
ATOM 2413 C C . ASN A 1 311 ? -3.670 10.172 3.612 1.00 91.62 311 ASN A C 1
ATOM 2415 O O . ASN A 1 311 ? -2.686 9.616 3.142 1.00 91.62 311 ASN A O 1
ATOM 2419 N N . ASP A 1 312 ? -3.603 11.108 4.559 1.00 91.50 312 ASP A N 1
ATOM 2420 C CA . ASP A 1 312 ? -2.340 11.624 5.093 1.00 91.50 312 ASP A CA 1
ATOM 2421 C C . ASP A 1 312 ? -1.606 10.531 5.881 1.00 91.50 312 ASP A C 1
ATOM 2423 O O . ASP A 1 312 ? -0.404 10.352 5.724 1.00 91.50 312 ASP A O 1
ATOM 2427 N N . VAL A 1 313 ? -2.344 9.718 6.652 1.00 93.06 313 VAL A N 1
ATOM 2428 C CA . VAL A 1 313 ? -1.792 8.539 7.350 1.00 93.06 313 VAL A CA 1
ATOM 2429 C C . VAL A 1 313 ? -1.244 7.512 6.357 1.00 93.06 313 VAL A C 1
ATOM 2431 O O . VAL A 1 313 ? -0.164 6.967 6.568 1.00 93.06 313 VAL A O 1
ATOM 2434 N N . TRP A 1 314 ? -1.967 7.245 5.267 1.00 91.94 314 TRP A N 1
ATOM 2435 C CA . TRP A 1 314 ? -1.502 6.338 4.216 1.00 91.94 314 TRP A CA 1
ATOM 2436 C C . TRP A 1 314 ? -0.247 6.872 3.505 1.00 91.94 314 TRP A C 1
ATOM 2438 O O . TRP A 1 314 ? 0.705 6.117 3.302 1.00 91.94 314 TRP A O 1
ATOM 2448 N N . GLN A 1 315 ? -0.208 8.165 3.174 1.00 87.44 315 GLN A N 1
ATOM 2449 C CA . GLN A 1 315 ? 0.973 8.806 2.590 1.00 87.44 315 GLN A CA 1
ATOM 2450 C C . GLN A 1 315 ? 2.169 8.744 3.539 1.00 87.44 315 GLN A C 1
ATOM 2452 O O . GLN A 1 315 ? 3.245 8.356 3.100 1.00 87.44 315 GLN A O 1
ATOM 2457 N N . TYR A 1 316 ? 1.970 9.031 4.828 1.00 89.75 316 TYR A N 1
ATOM 2458 C CA . TYR A 1 316 ? 2.993 8.879 5.863 1.00 89.75 316 TYR A CA 1
ATOM 2459 C C . TYR A 1 316 ? 3.509 7.435 5.946 1.00 89.75 316 TYR A C 1
ATOM 2461 O O . TYR A 1 316 ? 4.710 7.190 5.901 1.00 89.75 316 TYR A O 1
ATOM 2469 N N . ALA A 1 317 ? 2.613 6.446 5.993 1.00 90.38 317 ALA A N 1
ATOM 2470 C CA . ALA A 1 317 ? 3.000 5.035 6.041 1.00 90.38 317 ALA A CA 1
ATOM 2471 C C . ALA A 1 317 ? 3.821 4.609 4.812 1.00 90.38 317 ALA A C 1
ATOM 2473 O O . ALA A 1 317 ? 4.732 3.788 4.915 1.00 90.38 317 ALA A O 1
ATOM 2474 N N . THR A 1 318 ? 3.492 5.179 3.653 1.00 86.81 318 THR A N 1
ATOM 2475 C CA . THR A 1 318 ? 4.168 4.904 2.384 1.00 86.81 318 THR A CA 1
ATOM 2476 C C . THR A 1 318 ? 5.496 5.656 2.282 1.00 86.81 318 THR A C 1
ATOM 2478 O O . THR A 1 318 ? 6.473 5.083 1.818 1.00 86.81 318 THR A O 1
ATOM 2481 N N . SER A 1 319 ? 5.592 6.895 2.775 1.00 83.06 319 SER A N 1
ATOM 2482 C CA . SER A 1 319 ? 6.850 7.653 2.792 1.00 83.06 319 SER A CA 1
ATOM 2483 C C . SER A 1 319 ? 7.882 7.026 3.722 1.00 83.06 319 SER A C 1
ATOM 2485 O O . SER A 1 319 ? 9.066 7.069 3.415 1.00 83.06 319 SER A O 1
ATOM 2487 N N . LYS A 1 320 ? 7.452 6.367 4.807 1.00 83.19 320 LYS A N 1
ATOM 2488 C CA . LYS A 1 320 ? 8.359 5.596 5.666 1.00 83.19 320 LYS A CA 1
ATOM 2489 C C . LYS A 1 320 ? 9.033 4.423 4.948 1.00 83.19 320 LYS A C 1
ATOM 2491 O O . LYS A 1 320 ? 10.085 4.007 5.410 1.00 83.19 320 LYS A O 1
ATOM 2496 N N . ILE A 1 321 ? 8.508 3.931 3.818 1.00 76.00 321 ILE A N 1
ATOM 2497 C CA . ILE A 1 321 ? 9.266 2.996 2.961 1.00 76.00 321 ILE A CA 1
ATOM 2498 C C . ILE A 1 321 ? 10.563 3.658 2.489 1.00 76.00 321 ILE A C 1
ATOM 2500 O O . ILE A 1 321 ? 11.624 3.061 2.586 1.00 76.00 321 ILE A O 1
ATOM 2504 N N . LEU A 1 322 ? 10.477 4.916 2.054 1.00 64.06 322 LEU A N 1
ATOM 2505 C CA . LEU A 1 322 ? 11.612 5.665 1.511 1.00 64.06 322 LEU A CA 1
ATOM 2506 C C . LEU A 1 322 ? 12.684 5.968 2.575 1.00 64.06 322 LEU A C 1
ATOM 2508 O O . LEU A 1 322 ? 13.831 6.251 2.248 1.00 64.06 322 LEU A O 1
ATOM 2512 N N . GLU A 1 323 ? 12.316 5.944 3.859 1.00 62.75 323 GLU A N 1
ATOM 2513 C CA . GLU A 1 323 ? 13.230 6.229 4.972 1.00 62.75 323 GLU A CA 1
ATOM 2514 C C . GLU A 1 323 ? 13.926 4.979 5.531 1.00 62.75 323 GLU A C 1
ATOM 2516 O O . GLU A 1 323 ? 15.025 5.088 6.075 1.00 62.75 323 GLU A O 1
ATOM 2521 N N . VAL A 1 324 ? 13.285 3.807 5.451 1.00 50.56 324 VAL A N 1
ATOM 2522 C CA . VAL A 1 324 ? 13.759 2.573 6.106 1.00 50.56 324 VAL A CA 1
ATOM 2523 C C . VAL A 1 324 ? 14.985 1.974 5.408 1.00 50.56 324 VAL A C 1
ATOM 2525 O O . VAL A 1 324 ? 15.788 1.338 6.085 1.00 50.56 324 VAL A O 1
ATOM 2528 N N . ASP A 1 325 ? 15.198 2.273 4.126 1.00 43.62 325 ASP A N 1
ATOM 2529 C CA . ASP A 1 325 ? 16.290 1.696 3.326 1.00 43.62 325 ASP A CA 1
ATOM 2530 C C . ASP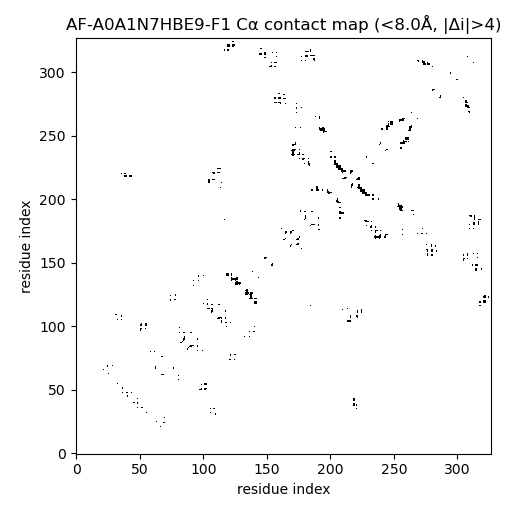 A 1 325 ? 17.580 2.552 3.317 1.00 43.62 325 ASP A C 1
ATOM 2532 O O . ASP A 1 325 ? 18.567 2.190 2.685 1.00 43.62 325 ASP A O 1
ATOM 2536 N N . ASN A 1 326 ? 17.604 3.678 4.047 1.00 36.06 326 ASN A N 1
ATOM 2537 C CA . ASN A 1 326 ? 18.775 4.564 4.186 1.00 36.06 326 ASN A CA 1
ATOM 25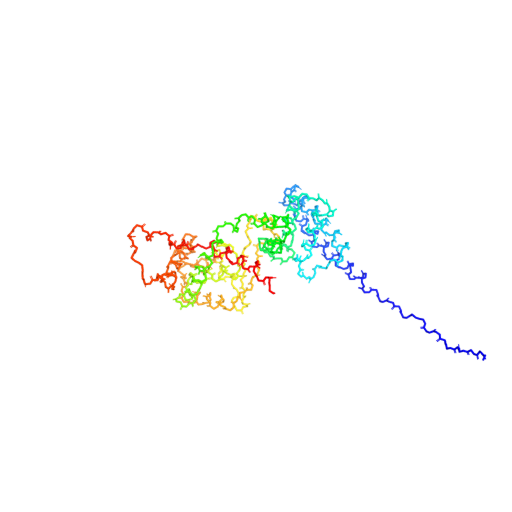38 C C . ASN A 1 326 ? 19.598 4.309 5.475 1.00 36.06 326 ASN A C 1
ATOM 2540 O O . ASN A 1 326 ? 20.325 5.197 5.932 1.00 36.06 326 ASN A O 1
ATOM 2544 N N . LYS A 1 327 ? 19.473 3.127 6.095 1.00 28.23 327 LYS A N 1
ATOM 2545 C CA . LYS A 1 327 ? 20.232 2.723 7.293 1.00 28.23 327 LYS A CA 1
ATOM 2546 C C . LYS A 1 327 ? 20.902 1.369 7.146 1.00 28.23 327 LYS A C 1
ATOM 2548 O O . LYS A 1 327 ? 20.248 0.439 6.640 1.00 28.23 327 LYS A O 1
#

Organism: NCBI:txid308853

Secondary structure (DSSP, 8-state):
-----------PPPP-HHHHHHHHHHHHHHHHHHHHHHHHHHHS-HHHHHHHHHHHHHHHHHHHHTT--TTS--HHHHHHHHHIIIIIS---HHHHHHHHHHHHHHHHHHTT--HHHHHHHHHTTTTT-SSHHHHHHHHHHH-GGGSSS-SHHHHHHHHHHHHHHHHHSTTSHHHHHHHHHHHH---HHHHHH-BGGGEEGGGTEEEEEPPTTSHHHHTTS-SEEEEEPPHHHHHHHHHIIIII-------TT-BSSEETTEEPPHHHHHHHHHHHHHHHHHHSGGG---TT----TTSTTS-PPPPP-HHHHHHHHHHHHHHHTT-